Protein AF-A0A8K0XIV3-F1 (afdb_monomer_lite)

Secondary structure (DSSP, 8-state):
---PPPHHHHHHHHHHHHHHHHHHHHHHHHHHHHTTS---------PPP----------PPPPP---PPPPPP---------------------PPPPPTTSPP-TTSHHHHHHTSHHHHHHHHHHHHHHHHHHHHHS-HHHHHHHHHHHTTHHHHHHHHHHTTHHHHHHHHHHHHHHHHHHHHHHS---TT---------------------HHHHHHHHHHHHHHHHHHHHHHHHHHHHHHHHHHTT-

pLDDT: mean 74.63, std 18.65, range [37.38, 98.38]

Foldseek 3Di:
DDDPPPLVNLLVVLVVLLVVLVVQLLVLLVVVLVVPDDDDDPDDDDDDDDDDDDDDDDDDDDDDDDDDFDDDDDDDDDDPDDPPDDDDDPDRDRQDADDPVDDDDCPDPNNVSCVPPRNVVSVVSNVVSVVVSCVSPDDPVVVVVSVVVRVCVVVVVVVCVVVVVVVVVVVVVVVVVVVVVVVVVPPDPPPDDDPDDDDDDDDDDDDDDDPDPPPVVVVVVVVVVVVVVVVVVVVVVVVVVVVVVVVVVD

Radius of gyration: 29.9 Å; chains: 1; bounding box: 89×79×60 Å

Structure (mmCIF, N/CA/C/O backbone):
data_AF-A0A8K0XIV3-F1
#
_entry.id   AF-A0A8K0XIV3-F1
#
loop_
_atom_site.group_PDB
_atom_site.id
_atom_site.type_symbol
_atom_site.label_atom_id
_atom_site.label_alt_id
_atom_site.label_comp_id
_atom_site.label_asym_id
_atom_site.label_entity_id
_atom_site.label_seq_id
_atom_site.pdbx_PDB_ins_code
_atom_site.Cartn_x
_atom_site.Cartn_y
_atom_site.Cartn_z
_atom_site.occupancy
_atom_site.B_iso_or_equiv
_atom_site.auth_seq_id
_atom_site.auth_comp_id
_atom_site.auth_asym_id
_atom_site.auth_atom_id
_atom_site.pdbx_PDB_model_num
ATOM 1 N N . MET A 1 1 ? -27.335 -0.863 25.883 1.00 43.34 1 MET A N 1
ATOM 2 C CA . MET A 1 1 ? -27.164 0.367 25.082 1.00 43.34 1 MET A CA 1
ATOM 3 C C . MET A 1 1 ? -25.761 0.319 24.502 1.00 43.34 1 MET A C 1
ATOM 5 O O . MET A 1 1 ? -24.815 0.418 25.267 1.00 43.34 1 MET A O 1
ATOM 9 N N . SER A 1 2 ? -25.619 0.026 23.206 1.00 52.19 2 SER A N 1
ATOM 10 C CA . SER A 1 2 ? -24.303 -0.020 22.555 1.00 52.19 2 SER A CA 1
ATOM 11 C C . SER A 1 2 ? -23.843 1.418 22.337 1.00 52.19 2 SER A C 1
ATOM 13 O O . SER A 1 2 ? -24.411 2.122 21.504 1.00 52.19 2 SER A O 1
ATOM 15 N N . SER A 1 3 ? -22.902 1.896 23.150 1.00 61.50 3 SER A N 1
ATOM 16 C CA . SER A 1 3 ? -22.256 3.181 22.906 1.00 61.50 3 SER A CA 1
ATOM 17 C C . SER A 1 3 ? -21.442 3.036 21.629 1.00 61.50 3 SER A C 1
ATOM 19 O O . SER A 1 3 ? -20.414 2.360 21.632 1.00 61.50 3 SER A O 1
ATOM 21 N N . THR A 1 4 ? -21.908 3.630 20.532 1.00 67.31 4 THR A N 1
ATOM 22 C CA . THR A 1 4 ? -21.106 3.755 19.315 1.00 67.31 4 THR A CA 1
ATOM 23 C C . THR A 1 4 ? -19.764 4.376 19.704 1.00 67.31 4 THR A C 1
ATOM 25 O O . THR A 1 4 ? -19.773 5.492 20.240 1.00 67.31 4 THR A O 1
ATOM 28 N N . PRO A 1 5 ? -18.629 3.674 19.521 1.00 67.69 5 PRO A N 1
ATOM 29 C CA . PRO A 1 5 ? -17.327 4.234 19.839 1.00 67.69 5 PRO A CA 1
ATOM 30 C C . PRO A 1 5 ? -17.173 5.544 19.072 1.00 67.69 5 PRO A C 1
ATOM 32 O O . PRO A 1 5 ? -17.477 5.626 17.881 1.00 67.69 5 PRO A O 1
ATOM 35 N N . THR A 1 6 ? -16.769 6.599 19.776 1.00 74.56 6 THR A N 1
ATOM 36 C CA . THR A 1 6 ? -16.595 7.911 19.156 1.00 74.56 6 THR A CA 1
ATOM 37 C C . THR A 1 6 ? -15.527 7.805 18.069 1.00 74.56 6 THR A C 1
ATOM 39 O O . THR A 1 6 ? -14.523 7.109 18.234 1.00 74.56 6 THR A O 1
ATOM 42 N N . THR A 1 7 ? -15.719 8.490 16.942 1.00 87.31 7 THR A N 1
ATOM 43 C CA . THR A 1 7 ? -14.809 8.427 15.785 1.00 87.31 7 THR A CA 1
ATOM 44 C C . THR A 1 7 ? -13.346 8.662 16.181 1.00 87.31 7 THR A C 1
ATOM 46 O O . THR A 1 7 ? -12.452 7.949 15.734 1.00 87.31 7 THR A O 1
ATOM 49 N N . PHE A 1 8 ? -13.100 9.591 17.110 1.00 92.69 8 PHE A N 1
ATOM 50 C CA . PHE A 1 8 ? -11.764 9.861 17.643 1.00 92.69 8 PHE A CA 1
ATOM 51 C C . PHE A 1 8 ? -11.174 8.718 18.477 1.00 92.69 8 PHE A C 1
ATOM 53 O O . PHE A 1 8 ? -9.965 8.510 18.423 1.00 92.69 8 PHE A O 1
ATOM 60 N N . ALA A 1 9 ? -11.983 7.975 19.238 1.00 95.00 9 ALA A N 1
ATOM 61 C CA . ALA A 1 9 ? -11.496 6.803 19.964 1.00 95.00 9 ALA A CA 1
ATOM 62 C C . ALA A 1 9 ? -11.025 5.716 18.986 1.00 95.00 9 ALA A C 1
ATOM 64 O O . ALA A 1 9 ? -9.946 5.158 19.170 1.00 95.00 9 ALA A O 1
ATOM 65 N N . THR A 1 10 ? -11.779 5.495 17.903 1.00 95.25 10 THR A N 1
ATOM 66 C CA . THR A 1 10 ? -11.403 4.557 16.832 1.00 95.25 10 THR A CA 1
ATOM 67 C C . THR A 1 10 ? -10.101 4.976 16.147 1.00 95.25 10 THR A C 1
ATOM 69 O O . THR A 1 10 ? -9.206 4.154 15.987 1.00 95.25 10 THR A O 1
ATOM 72 N N . LEU A 1 11 ? -9.938 6.263 15.814 1.00 95.75 11 LEU A N 1
ATOM 73 C CA . LEU A 1 11 ? -8.696 6.773 15.215 1.00 95.75 11 LEU A CA 1
ATOM 74 C C . LEU A 1 11 ? -7.476 6.575 16.129 1.00 95.75 11 LEU A C 1
ATOM 76 O O . LEU A 1 11 ? -6.420 6.160 15.659 1.00 95.75 11 LEU A O 1
ATOM 80 N N . ARG A 1 12 ? -7.616 6.821 17.439 1.00 96.88 12 ARG A N 1
ATOM 81 C CA . ARG A 1 12 ? -6.532 6.570 18.407 1.00 96.88 12 ARG A CA 1
ATOM 82 C C . ARG A 1 12 ? -6.198 5.084 18.523 1.00 96.88 12 ARG A C 1
ATOM 84 O O . ARG A 1 12 ? -5.024 4.743 18.613 1.00 96.88 12 ARG A O 1
ATOM 91 N N . ALA A 1 13 ? -7.207 4.214 18.500 1.00 97.12 13 ALA A N 1
ATOM 92 C CA . ALA A 1 13 ? -7.005 2.768 18.529 1.00 97.12 13 ALA A CA 1
ATOM 93 C C . ALA A 1 13 ? -6.266 2.270 17.274 1.00 97.12 13 ALA A C 1
ATOM 95 O O . ALA A 1 13 ? -5.323 1.495 17.393 1.00 97.12 13 ALA A O 1
ATOM 96 N N . LEU A 1 14 ? -6.630 2.765 16.085 1.00 97.06 14 LEU A N 1
ATOM 97 C CA . LEU A 1 14 ? -5.939 2.430 14.835 1.00 97.06 14 LEU A CA 1
ATOM 98 C C . LEU A 1 14 ? -4.484 2.916 14.835 1.00 97.06 14 LEU A C 1
ATOM 100 O O . LEU A 1 14 ? -3.601 2.187 14.399 1.00 97.06 14 LEU A O 1
ATOM 104 N N . HIS A 1 15 ? -4.211 4.105 15.376 1.00 97.38 15 HIS A N 1
ATOM 105 C CA . HIS A 1 15 ? -2.840 4.595 15.531 1.00 97.38 15 HIS A CA 1
ATOM 106 C C . HIS A 1 15 ? -2.011 3.725 16.492 1.00 97.38 15 HIS A C 1
ATOM 108 O O . HIS A 1 15 ? -0.845 3.451 16.222 1.00 97.38 15 HIS A O 1
ATOM 114 N N . ALA A 1 16 ? -2.603 3.260 17.598 1.00 98.19 16 ALA A N 1
ATOM 115 C CA . ALA A 1 16 ? -1.935 2.328 18.509 1.00 98.19 16 ALA A CA 1
ATOM 116 C C . ALA A 1 16 ? -1.619 0.987 17.824 1.00 98.19 16 ALA A C 1
ATOM 118 O O . ALA A 1 16 ? -0.517 0.473 17.982 1.00 98.19 16 ALA A O 1
ATOM 119 N N . LEU A 1 17 ? -2.545 0.477 17.004 1.00 97.94 17 LEU A N 1
ATOM 120 C CA . LEU A 1 17 ? -2.352 -0.742 16.213 1.00 97.94 17 LEU A CA 1
ATOM 121 C C . LEU A 1 17 ? -1.187 -0.603 15.221 1.00 97.94 17 LEU A C 1
ATOM 123 O O . LEU A 1 17 ? -0.401 -1.535 15.077 1.00 97.94 17 LEU A O 1
ATOM 127 N N . VAL A 1 18 ? -1.037 0.557 14.567 1.00 98.38 18 VAL A N 1
ATOM 128 C CA . VAL A 1 18 ? 0.119 0.828 13.692 1.00 98.38 18 VAL A CA 1
ATOM 129 C C . VAL A 1 18 ? 1.431 0.749 14.477 1.00 98.38 18 VAL A C 1
ATOM 131 O O . VAL A 1 18 ? 2.368 0.110 14.007 1.00 98.38 18 VAL A O 1
ATOM 134 N N . GLY A 1 19 ? 1.489 1.343 15.673 1.00 98.00 19 GLY A N 1
ATOM 135 C CA . GLY A 1 19 ? 2.667 1.264 16.545 1.00 98.00 19 GLY A CA 1
ATOM 136 C C . GLY A 1 19 ? 3.009 -0.171 16.955 1.00 98.00 19 GLY A C 1
ATOM 137 O O . GLY A 1 19 ? 4.135 -0.609 16.755 1.00 98.00 19 GLY A O 1
ATOM 138 N N . GLU A 1 20 ? 2.020 -0.933 17.426 1.00 98.38 20 GLU A N 1
ATOM 139 C CA . GLU A 1 20 ? 2.198 -2.343 17.808 1.00 98.38 20 GLU A CA 1
ATOM 140 C C . GLU A 1 20 ? 2.701 -3.201 16.633 1.00 98.38 20 GLU A C 1
ATOM 142 O O . GLU A 1 20 ? 3.583 -4.044 16.787 1.00 98.38 20 GLU A O 1
ATOM 147 N N . ALA A 1 21 ? 2.173 -2.967 15.430 1.00 98.19 21 ALA A N 1
ATOM 148 C CA . ALA A 1 21 ? 2.621 -3.675 14.238 1.00 98.19 21 ALA A CA 1
ATOM 149 C C . ALA A 1 21 ? 4.064 -3.309 13.839 1.00 98.19 21 ALA A C 1
ATOM 151 O O . ALA A 1 21 ? 4.798 -4.179 13.371 1.00 98.19 21 ALA A O 1
ATOM 152 N N . LEU A 1 22 ? 4.498 -2.061 14.041 1.00 98.25 22 LEU A N 1
ATOM 153 C CA . LEU A 1 22 ? 5.899 -1.672 13.834 1.00 98.25 22 LEU A CA 1
ATOM 154 C C . LEU A 1 22 ? 6.829 -2.378 14.828 1.00 98.25 22 LEU A C 1
ATOM 156 O O . LEU A 1 22 ? 7.861 -2.911 14.415 1.00 98.25 22 LEU A O 1
ATOM 160 N N . ASP A 1 23 ? 6.437 -2.458 16.101 1.00 97.75 23 ASP A N 1
ATOM 161 C CA . ASP A 1 23 ? 7.195 -3.184 17.127 1.00 97.75 23 ASP A CA 1
ATOM 162 C C . ASP A 1 23 ? 7.329 -4.678 16.776 1.00 97.75 23 ASP A C 1
ATOM 164 O O . ASP A 1 23 ? 8.389 -5.280 16.966 1.00 97.75 23 ASP A O 1
ATOM 168 N N . ASP A 1 24 ? 6.284 -5.286 16.204 1.00 97.69 24 ASP A N 1
ATOM 169 C CA . ASP A 1 24 ? 6.319 -6.675 15.740 1.00 97.69 24 ASP A CA 1
ATOM 170 C C . ASP A 1 24 ? 7.296 -6.887 14.569 1.00 97.69 24 ASP A C 1
ATOM 172 O O . ASP A 1 24 ? 8.031 -7.879 14.566 1.00 97.69 24 ASP A O 1
ATOM 176 N N . ILE A 1 25 ? 7.362 -5.957 13.607 1.00 97.44 25 ILE A N 1
ATOM 177 C CA . ILE A 1 25 ? 8.372 -5.993 12.532 1.00 97.44 25 ILE A CA 1
ATOM 178 C C . ILE A 1 25 ? 9.772 -5.884 13.145 1.00 97.44 25 ILE A C 1
ATOM 180 O O . ILE A 1 25 ? 10.636 -6.723 12.881 1.00 97.44 25 ILE A O 1
ATOM 184 N N . GLN A 1 26 ? 9.992 -4.906 14.027 1.00 96.06 26 GLN A N 1
ATOM 185 C CA . GLN A 1 26 ? 11.283 -4.706 14.685 1.00 96.06 26 GLN A CA 1
ATOM 186 C C . GLN A 1 26 ? 11.714 -5.936 15.498 1.00 96.06 26 GLN A C 1
ATOM 188 O O . GLN A 1 26 ? 12.900 -6.290 15.518 1.00 96.06 26 GLN A O 1
ATOM 193 N N . ARG A 1 27 ? 10.764 -6.630 16.136 1.00 95.50 27 ARG A N 1
ATOM 194 C CA . ARG A 1 27 ? 11.018 -7.883 16.853 1.00 95.50 27 ARG A CA 1
ATOM 195 C C . ARG A 1 27 ? 11.561 -8.970 15.924 1.00 95.50 27 ARG A C 1
ATOM 197 O O . ARG A 1 27 ? 12.574 -9.579 16.267 1.00 95.50 27 ARG A O 1
ATOM 204 N N . VAL A 1 28 ? 10.947 -9.191 14.758 1.00 95.88 28 VAL A N 1
ATOM 205 C CA . VAL A 1 28 ? 11.408 -10.194 13.771 1.00 95.88 28 VAL A CA 1
ATOM 206 C C . VAL A 1 28 ? 12.825 -9.872 13.279 1.00 95.88 28 VAL A C 1
ATOM 208 O O . VAL A 1 28 ? 13.691 -10.752 13.204 1.00 95.88 28 VAL A O 1
ATOM 211 N N . PHE A 1 29 ? 13.093 -8.594 13.008 1.00 94.69 29 PHE A N 1
ATOM 212 C CA . PHE A 1 29 ? 14.401 -8.138 12.536 1.00 94.69 29 PHE A CA 1
ATOM 213 C C . PHE A 1 29 ? 15.488 -8.269 13.614 1.00 94.69 29 PHE A C 1
ATOM 215 O O . PHE A 1 29 ? 16.615 -8.666 13.315 1.00 94.69 29 PHE A O 1
ATOM 222 N N . SER A 1 30 ? 15.146 -8.024 14.880 1.00 93.31 30 SER A N 1
ATOM 223 C CA . SER A 1 30 ? 16.073 -8.168 16.012 1.00 93.31 30 SER A CA 1
ATOM 224 C C . SER A 1 30 ? 16.397 -9.633 16.329 1.00 93.31 30 SER A C 1
ATOM 226 O O . SER A 1 30 ? 17.547 -9.967 16.608 1.00 93.31 30 SER A O 1
ATOM 228 N N . GLN A 1 31 ? 15.408 -10.532 16.255 1.00 91.81 31 GLN A N 1
ATOM 229 C CA . GLN A 1 31 ? 15.603 -11.970 16.501 1.00 91.81 31 GLN A CA 1
ATOM 230 C C . GLN A 1 31 ? 16.607 -12.594 15.528 1.00 91.81 31 GLN A C 1
ATOM 232 O O . GLN A 1 31 ? 17.429 -13.425 15.915 1.00 91.81 31 GLN A O 1
ATOM 237 N N . SER A 1 32 ? 16.586 -12.151 14.277 1.00 87.06 32 SER A N 1
ATOM 238 C CA . SER A 1 32 ? 17.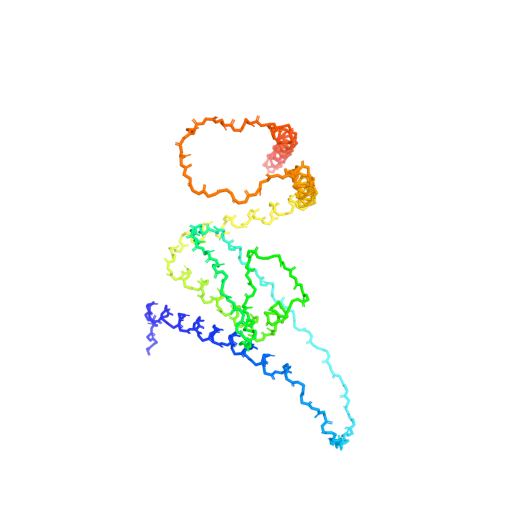432 -12.709 13.221 1.00 87.06 32 SER A CA 1
ATOM 239 C C . SER A 1 32 ? 18.900 -12.291 13.342 1.00 87.06 32 SER A C 1
ATOM 241 O O . SER A 1 32 ? 19.794 -13.029 12.923 1.00 87.06 32 SER A O 1
ATOM 243 N N . GLN A 1 33 ? 19.176 -11.161 14.001 1.00 81.75 33 GLN A N 1
ATOM 244 C CA . GLN A 1 33 ? 20.545 -10.737 14.313 1.00 81.75 33 GLN A CA 1
ATOM 245 C C . GLN A 1 33 ? 21.210 -11.647 15.357 1.00 81.75 33 GLN A C 1
ATOM 247 O O . GLN A 1 33 ? 22.416 -11.880 15.293 1.00 81.75 33 GLN A O 1
ATOM 252 N N . LEU A 1 34 ? 20.435 -12.223 16.282 1.00 74.00 34 LEU A N 1
ATOM 253 C CA . LEU A 1 34 ? 20.970 -13.089 17.340 1.00 74.00 34 LEU A CA 1
ATOM 254 C C . LEU A 1 34 ? 21.394 -14.475 16.822 1.00 74.00 34 LEU A C 1
ATOM 256 O O . LEU A 1 34 ? 22.304 -15.089 17.376 1.00 74.00 34 LEU A O 1
ATOM 260 N N . ILE A 1 35 ? 20.788 -14.944 15.727 1.00 62.69 35 ILE A N 1
ATOM 261 C CA . ILE A 1 35 ? 21.007 -16.288 15.160 1.00 62.69 35 ILE A CA 1
ATOM 262 C C . ILE A 1 35 ? 22.313 -16.365 14.340 1.00 62.69 35 ILE A C 1
ATOM 264 O O . ILE A 1 35 ? 22.809 -17.450 14.052 1.00 62.69 35 ILE A O 1
ATOM 268 N N . SER A 1 36 ? 22.934 -15.225 14.019 1.00 58.12 36 SER A N 1
ATOM 269 C CA . SER A 1 36 ? 24.171 -15.174 13.221 1.00 58.12 36 SER A CA 1
ATOM 270 C C . SER A 1 36 ? 25.458 -15.414 14.027 1.00 58.12 36 SER A C 1
ATOM 272 O O . SER A 1 36 ? 26.549 -15.347 13.462 1.00 58.12 36 SER A O 1
ATOM 274 N N . THR A 1 37 ? 25.373 -15.706 15.332 1.00 51.47 37 THR A N 1
ATOM 275 C CA . THR A 1 37 ? 26.544 -16.132 16.116 1.00 51.47 37 THR A CA 1
ATOM 276 C C . THR A 1 37 ? 26.713 -17.656 16.022 1.00 51.47 37 THR A C 1
ATOM 278 O O . THR A 1 37 ? 25.870 -18.401 16.525 1.00 51.47 37 THR A O 1
ATOM 281 N N . PRO A 1 38 ? 27.781 -18.168 15.378 1.00 52.19 38 PRO A N 1
ATOM 282 C CA . PRO A 1 38 ? 28.004 -19.603 15.250 1.00 52.19 38 PRO A CA 1
ATOM 283 C C . PRO A 1 38 ? 28.422 -20.177 16.608 1.00 52.19 38 PRO A C 1
ATOM 285 O O . PRO A 1 38 ? 29.597 -20.184 16.966 1.00 52.19 38 PRO A O 1
ATOM 288 N N . SER A 1 39 ? 27.456 -20.665 17.381 1.00 52.16 39 SER A N 1
ATOM 289 C CA . SER A 1 39 ? 27.736 -21.551 18.511 1.00 52.16 39 SER A CA 1
ATOM 290 C C . SER A 1 39 ? 27.896 -22.980 17.973 1.00 52.16 39 SER A C 1
ATOM 292 O O . SER A 1 39 ? 27.051 -23.420 17.189 1.00 52.16 39 SER A O 1
ATOM 294 N N . PRO A 1 40 ? 28.967 -23.713 18.331 1.00 55.06 40 PRO A N 1
ATOM 295 C CA . PRO A 1 40 ? 29.199 -25.063 17.825 1.00 55.06 40 PRO A CA 1
ATOM 296 C C . PRO A 1 40 ? 28.079 -26.013 18.285 1.00 55.06 40 PRO A C 1
ATOM 298 O O . PRO A 1 40 ? 27.667 -25.941 19.445 1.00 55.06 40 PRO A O 1
ATOM 301 N N . PRO A 1 41 ? 27.584 -26.916 17.417 1.00 52.84 41 PRO A N 1
ATOM 302 C CA . PRO A 1 41 ? 26.506 -27.826 17.771 1.00 52.84 41 PRO A CA 1
ATOM 303 C C . PRO A 1 41 ? 27.021 -28.885 18.750 1.00 52.84 41 PRO A C 1
ATOM 305 O O . PRO A 1 41 ? 27.652 -29.867 18.361 1.00 52.84 41 PRO A O 1
ATOM 308 N N . SER A 1 42 ? 26.727 -28.711 20.037 1.00 48.28 42 SER A N 1
ATOM 309 C CA . SER A 1 42 ? 26.733 -29.815 20.990 1.00 48.28 42 SER A CA 1
ATOM 310 C C . SER A 1 42 ? 25.539 -30.720 20.684 1.00 48.28 42 SER A C 1
ATOM 312 O O . SER A 1 42 ? 24.391 -30.484 21.048 1.00 48.28 42 SER A O 1
ATOM 314 N N . SER A 1 43 ? 25.868 -31.773 19.951 1.00 56.22 43 SER A N 1
ATOM 315 C CA . SER A 1 43 ? 25.129 -33.012 19.769 1.00 56.22 43 SER A CA 1
ATOM 316 C C . SER A 1 43 ? 24.395 -33.479 21.029 1.00 56.22 43 SER A C 1
ATOM 318 O O . SER A 1 43 ? 25.039 -33.980 21.946 1.00 56.22 43 SER A O 1
ATOM 320 N N . LEU A 1 44 ? 23.062 -33.454 21.021 1.00 45.72 44 LEU A N 1
ATOM 321 C CA . LEU A 1 44 ? 22.254 -34.447 21.729 1.00 45.72 44 LEU A CA 1
ATOM 322 C C . LEU A 1 44 ? 21.052 -34.833 20.865 1.00 45.72 44 LEU A C 1
ATOM 324 O O . LEU A 1 44 ? 19.985 -34.229 20.879 1.00 45.72 44 LEU A O 1
ATOM 328 N N . CYS A 1 45 ? 21.299 -35.881 20.085 1.00 47.88 45 CYS A N 1
ATOM 329 C CA . CYS A 1 45 ? 20.299 -36.733 19.478 1.00 47.88 45 CYS A CA 1
ATOM 330 C C . CYS A 1 45 ? 19.492 -37.415 20.591 1.00 47.88 45 CYS A C 1
ATOM 332 O O . CYS A 1 45 ? 20.050 -38.146 21.409 1.00 47.88 45 CYS A O 1
ATOM 334 N N . SER A 1 46 ? 18.186 -37.180 20.634 1.00 45.72 46 SER A N 1
ATOM 335 C CA . SER A 1 46 ? 17.227 -38.059 21.305 1.00 45.72 46 SER A CA 1
ATOM 336 C C . SER A 1 46 ? 15.879 -37.902 20.616 1.00 45.72 46 SER A C 1
ATOM 338 O O . SER A 1 46 ? 15.096 -37.006 20.916 1.00 45.72 46 SER A O 1
ATOM 340 N N . SER A 1 47 ? 15.645 -38.763 19.630 1.00 49.34 47 SER A N 1
ATOM 341 C CA . SER A 1 47 ? 14.349 -38.942 18.982 1.00 49.34 47 SER A CA 1
ATOM 342 C C . SER A 1 47 ? 13.363 -39.619 19.940 1.00 49.34 47 SER A C 1
ATOM 344 O O . SER A 1 47 ? 13.707 -40.654 20.512 1.00 49.34 47 SER A O 1
ATOM 346 N N . PRO A 1 48 ? 12.109 -39.153 20.035 1.00 56.66 48 PRO A N 1
ATOM 347 C CA . PRO A 1 48 ? 10.997 -40.011 20.401 1.00 56.66 48 PRO A CA 1
ATOM 348 C C . PRO A 1 48 ? 10.350 -40.550 19.122 1.00 56.66 48 PRO A C 1
ATOM 350 O O . PRO A 1 48 ? 9.869 -39.794 18.279 1.00 56.66 48 PRO A O 1
ATOM 353 N N . ALA A 1 49 ? 10.341 -41.874 18.984 1.00 51.34 49 ALA A N 1
ATOM 354 C CA . ALA A 1 49 ? 9.511 -42.572 18.014 1.00 51.34 49 ALA A CA 1
ATOM 355 C C . ALA A 1 49 ? 8.032 -42.427 18.409 1.00 51.34 49 ALA A C 1
ATOM 357 O O . ALA A 1 49 ? 7.684 -42.702 19.556 1.00 51.34 49 ALA A O 1
ATOM 358 N N . TYR A 1 50 ? 7.166 -42.053 17.463 1.00 54.03 50 TYR A N 1
ATOM 359 C CA . TYR A 1 50 ? 5.722 -42.260 17.590 1.00 54.03 50 TYR A CA 1
ATOM 360 C C . TYR A 1 50 ? 5.167 -43.008 16.369 1.00 54.03 50 TYR A C 1
ATOM 362 O O . TYR A 1 50 ? 5.623 -42.767 15.248 1.00 54.03 50 TYR A O 1
ATOM 370 N N . PRO A 1 51 ? 4.223 -43.946 16.582 1.00 59.91 51 PRO A N 1
ATOM 371 C CA . PRO A 1 51 ? 3.687 -44.821 15.553 1.00 59.91 51 PRO A CA 1
ATOM 372 C C . PRO A 1 51 ? 2.545 -44.148 14.779 1.00 59.91 51 PRO A C 1
ATOM 374 O O . PRO A 1 51 ? 1.830 -43.296 15.302 1.00 59.91 51 PRO A O 1
ATOM 377 N N . GLY A 1 52 ? 2.398 -44.541 13.512 1.00 55.84 52 GLY A N 1
ATOM 378 C CA . GLY A 1 52 ? 1.453 -43.949 12.567 1.00 55.84 52 GLY A CA 1
ATOM 379 C C . GLY A 1 52 ? 0.000 -44.383 12.746 1.00 55.84 52 GLY A C 1
ATOM 380 O O . GLY A 1 52 ? -0.277 -45.443 13.304 1.00 55.84 52 GLY A O 1
ATOM 381 N N . THR A 1 53 ? -0.926 -43.569 12.228 1.00 46.94 53 THR A N 1
ATOM 382 C CA . THR A 1 53 ? -2.311 -43.923 11.835 1.00 46.94 53 THR A CA 1
ATOM 383 C C . THR A 1 53 ? -2.944 -42.744 11.041 1.00 46.94 53 THR A C 1
ATOM 385 O O . THR A 1 53 ? -2.313 -41.691 10.977 1.00 46.94 53 THR A O 1
ATOM 388 N N . PRO A 1 54 ? -4.085 -42.900 10.330 1.00 59.75 54 PRO A N 1
ATOM 389 C CA . PRO A 1 54 ? -4.190 -42.729 8.876 1.00 59.75 54 PRO A CA 1
ATOM 390 C C . PRO A 1 54 ? -4.951 -41.464 8.402 1.00 59.75 54 PRO A C 1
ATOM 392 O O . PRO A 1 54 ? -5.626 -40.795 9.179 1.00 59.75 54 PRO A O 1
ATOM 395 N N . GLU A 1 55 ? -4.854 -41.184 7.092 1.00 47.06 55 GLU A N 1
ATOM 396 C CA . GLU A 1 55 ? -5.720 -40.288 6.284 1.00 47.06 55 GLU A CA 1
ATOM 397 C C . GLU A 1 55 ? -7.220 -40.703 6.313 1.00 47.06 55 GLU A C 1
ATOM 399 O O . GLU A 1 55 ? -7.506 -41.766 6.873 1.00 47.06 55 GLU A O 1
ATOM 404 N N . PRO A 1 56 ? -8.194 -40.037 5.627 1.00 65.56 56 PRO A N 1
ATOM 405 C CA . PRO A 1 56 ? -8.243 -38.744 4.898 1.00 65.56 56 PRO A CA 1
ATOM 406 C C . PRO A 1 56 ? -9.480 -37.873 5.275 1.00 65.56 56 PRO A C 1
ATOM 408 O O . PRO A 1 56 ? -10.387 -38.351 5.939 1.00 65.56 56 PRO A O 1
ATOM 411 N N . VAL A 1 57 ? -9.579 -36.623 4.791 1.00 40.53 57 VAL A N 1
ATOM 412 C CA . VAL A 1 57 ? -10.687 -36.130 3.925 1.00 40.53 57 VAL A CA 1
ATOM 413 C C . VAL A 1 57 ? -10.452 -34.676 3.500 1.00 40.53 57 VAL A C 1
ATOM 415 O O . VAL A 1 57 ? -10.352 -33.756 4.306 1.00 40.53 57 VAL A O 1
ATOM 418 N N . SER A 1 58 ? -10.394 -34.498 2.182 1.00 57.44 58 SER A N 1
ATOM 419 C CA . SER A 1 58 ? -10.411 -33.223 1.474 1.00 57.44 58 SER A CA 1
ATOM 420 C C . SER A 1 58 ? -11.773 -32.540 1.626 1.00 57.44 58 SER A C 1
ATOM 422 O O . SER A 1 58 ? -12.821 -33.143 1.395 1.00 57.44 58 SER A O 1
ATOM 424 N N . SER A 1 59 ? -11.767 -31.265 2.003 1.00 48.81 59 SER A N 1
ATOM 425 C CA . SER A 1 59 ? -12.916 -30.363 1.906 1.00 48.81 59 SER A CA 1
ATOM 426 C C . SER A 1 59 ? -12.377 -28.957 1.668 1.00 48.81 59 SER A C 1
ATOM 428 O O . SER A 1 59 ? -11.962 -28.279 2.603 1.00 48.81 59 SER A O 1
ATOM 430 N N . PHE A 1 60 ? -12.314 -28.543 0.405 1.00 49.84 60 PHE A N 1
ATOM 431 C CA . PHE A 1 60 ? -11.934 -27.185 0.018 1.00 49.84 60 PHE A CA 1
ATOM 432 C C . PHE A 1 60 ? -13.127 -26.233 0.198 1.00 49.84 60 PHE A C 1
ATOM 434 O O . PHE A 1 60 ? -14.163 -26.463 -0.428 1.00 49.84 60 PHE A O 1
ATOM 441 N N . PRO A 1 61 ? -13.005 -25.141 0.972 1.00 56.38 61 PRO A N 1
ATOM 442 C CA . PRO A 1 61 ? -13.884 -23.993 0.827 1.00 56.38 61 PRO A CA 1
ATOM 443 C C . PRO A 1 61 ? -13.329 -23.016 -0.221 1.00 56.38 61 PRO A C 1
ATOM 445 O O . PRO A 1 61 ? -12.164 -22.621 -0.192 1.00 56.38 61 PRO A O 1
ATOM 448 N N . THR A 1 62 ? -14.201 -22.623 -1.146 1.00 55.00 62 THR A N 1
ATOM 449 C CA . THR A 1 62 ? -14.020 -21.565 -2.144 1.00 55.00 62 THR A CA 1
ATOM 450 C C . THR A 1 62 ? -13.633 -20.241 -1.475 1.00 55.00 62 THR A C 1
ATOM 452 O O . THR A 1 62 ? -14.387 -19.707 -0.662 1.00 55.00 62 THR A O 1
ATOM 455 N N . THR A 1 63 ? -12.469 -19.695 -1.821 1.00 56.84 63 THR A N 1
ATOM 456 C CA . THR A 1 63 ? -12.004 -18.375 -1.378 1.00 56.84 63 THR A CA 1
ATOM 457 C C . THR A 1 63 ? -12.751 -17.252 -2.113 1.00 56.84 63 THR A C 1
ATOM 459 O O . THR A 1 63 ? -12.851 -17.285 -3.341 1.00 56.84 63 THR A O 1
ATOM 462 N N . PRO A 1 64 ? -13.270 -16.225 -1.413 1.00 58.50 64 PRO A N 1
ATOM 463 C CA . PRO A 1 64 ? -13.777 -15.025 -2.061 1.00 58.50 64 PRO A CA 1
ATOM 464 C C . PRO A 1 64 ? -12.614 -14.125 -2.501 1.00 58.50 64 PRO A C 1
ATOM 466 O O . PRO A 1 64 ? -11.657 -13.889 -1.766 1.00 58.50 64 PRO A O 1
ATOM 469 N N . SER A 1 65 ? -12.729 -13.625 -3.728 1.00 50.84 65 SER A N 1
ATOM 470 C CA . SER A 1 65 ? -11.802 -12.706 -4.385 1.00 50.84 65 SER A CA 1
ATOM 471 C C . SER A 1 65 ? -11.657 -11.403 -3.584 1.00 50.84 65 SER A C 1
ATOM 473 O O . SER A 1 65 ? -12.559 -10.566 -3.586 1.00 50.84 65 SER A O 1
ATOM 475 N N . ALA A 1 66 ? -10.527 -11.219 -2.896 1.00 42.28 66 ALA A N 1
ATOM 476 C CA . ALA A 1 66 ? -10.185 -9.964 -2.233 1.00 42.28 66 ALA A CA 1
ATOM 477 C C . ALA A 1 66 ? -9.662 -8.959 -3.273 1.00 42.28 66 ALA A C 1
ATOM 479 O O . ALA A 1 66 ? -8.578 -9.114 -3.831 1.00 42.28 66 ALA A O 1
ATOM 480 N N . SER A 1 67 ? -10.473 -7.941 -3.553 1.00 45.81 67 SER A N 1
ATOM 481 C CA . SER A 1 67 ? -10.112 -6.773 -4.356 1.00 45.81 67 SER A CA 1
ATOM 482 C C . SER A 1 67 ? -9.236 -5.843 -3.515 1.00 45.81 67 SER A C 1
ATOM 484 O O . SER A 1 67 ? -9.744 -5.158 -2.628 1.00 45.81 67 SER A O 1
ATOM 486 N N . PHE A 1 68 ? -7.931 -5.810 -3.777 1.00 61.00 68 PHE A N 1
ATOM 487 C CA . PHE A 1 68 ? -7.039 -4.800 -3.207 1.00 61.00 68 PHE A CA 1
ATOM 488 C C . PHE A 1 68 ? -7.190 -3.472 -3.978 1.00 61.00 68 PHE A C 1
ATOM 490 O O . PHE A 1 68 ? -7.184 -3.495 -5.210 1.00 61.00 68 PHE A O 1
ATOM 497 N N . PRO A 1 69 ? -7.352 -2.319 -3.300 1.00 63.44 69 PRO A N 1
ATOM 498 C CA . PRO A 1 69 ? -7.378 -1.015 -3.958 1.00 63.44 69 PRO A CA 1
ATOM 499 C C . PRO A 1 69 ? -5.961 -0.563 -4.369 1.00 63.44 69 PRO A C 1
ATOM 501 O O . PRO A 1 69 ? -4.996 -0.885 -3.674 1.00 63.44 69 PRO A O 1
ATOM 504 N N . PRO A 1 70 ? -5.814 0.217 -5.456 1.00 54.81 70 PRO A N 1
ATOM 505 C CA . PRO A 1 70 ? -4.546 0.840 -5.814 1.00 54.81 70 PRO A CA 1
ATOM 506 C C . PRO A 1 70 ? -4.274 2.058 -4.917 1.00 54.81 70 PRO A C 1
ATOM 508 O O . PRO A 1 70 ? -5.109 2.954 -4.793 1.00 54.81 70 PRO A O 1
ATOM 511 N N . THR A 1 71 ? -3.099 2.106 -4.296 1.00 65.94 71 THR A N 1
ATOM 512 C CA . THR A 1 71 ? -2.573 3.296 -3.617 1.00 65.94 71 THR A CA 1
ATOM 513 C C . THR A 1 71 ? -2.141 4.352 -4.649 1.00 65.94 71 THR A C 1
ATOM 515 O O . THR A 1 71 ? -1.426 4.016 -5.595 1.00 65.94 71 THR A O 1
ATOM 518 N N . PRO A 1 72 ? -2.540 5.632 -4.511 1.00 57.72 72 PRO A N 1
ATOM 519 C CA . PRO A 1 72 ? -1.994 6.715 -5.323 1.00 57.72 72 PRO A CA 1
ATOM 520 C C . PRO A 1 72 ? -0.586 7.136 -4.862 1.00 57.72 72 PRO A C 1
ATOM 522 O O . PRO A 1 72 ? -0.245 7.077 -3.681 1.00 57.72 72 PRO A O 1
ATOM 525 N N . LEU A 1 73 ? 0.213 7.559 -5.845 1.00 51.59 73 LEU A N 1
ATOM 526 C CA . LEU A 1 73 ? 1.628 7.930 -5.776 1.00 51.59 73 LEU A CA 1
ATOM 527 C C . LEU A 1 73 ? 1.921 9.227 -4.995 1.00 51.59 73 LEU A C 1
ATOM 529 O O . LEU A 1 73 ? 1.281 10.256 -5.197 1.00 51.59 73 LEU A O 1
ATOM 533 N N . SER A 1 74 ? 2.998 9.133 -4.210 1.00 42.94 74 SER A N 1
ATOM 534 C CA . SER A 1 74 ? 4.095 10.092 -4.002 1.00 42.94 74 SER A CA 1
ATOM 535 C C . SER A 1 74 ? 3.790 11.531 -3.572 1.00 42.94 74 SER A C 1
ATOM 537 O O . SER A 1 74 ? 3.660 12.445 -4.383 1.00 42.94 74 SER A O 1
ATOM 539 N N . SER A 1 75 ? 3.890 11.754 -2.259 1.00 37.38 75 SER A N 1
ATOM 540 C CA . SER A 1 75 ? 4.316 13.038 -1.697 1.00 37.38 75 SER A CA 1
ATOM 541 C C . SER A 1 75 ? 5.839 13.154 -1.826 1.00 37.38 75 SER A C 1
ATOM 543 O O . SER A 1 75 ? 6.570 12.436 -1.146 1.00 37.38 75 SER A O 1
ATOM 545 N N . MET A 1 76 ? 6.322 14.045 -2.698 1.00 46.53 76 MET A N 1
ATOM 546 C CA . MET A 1 76 ? 7.720 14.491 -2.702 1.00 46.53 76 MET A CA 1
ATOM 547 C C . MET A 1 76 ? 8.010 15.211 -1.380 1.00 46.53 76 MET A C 1
ATOM 549 O O . MET A 1 76 ? 7.611 16.359 -1.196 1.00 46.53 76 MET A O 1
ATOM 553 N N . PHE A 1 77 ? 8.727 14.554 -0.473 1.00 50.88 77 PHE A N 1
ATOM 554 C CA . PHE A 1 77 ? 9.471 15.241 0.579 1.00 50.88 77 PHE A CA 1
ATOM 555 C C . PHE A 1 77 ? 10.945 15.288 0.163 1.00 50.88 77 PHE A C 1
ATOM 557 O O . PHE A 1 77 ? 11.507 14.241 -0.160 1.00 50.88 77 PHE A O 1
ATOM 564 N N . PRO A 1 78 ? 11.595 16.462 0.152 1.00 47.00 78 PRO A N 1
ATOM 565 C CA . PRO A 1 78 ? 13.034 16.533 -0.026 1.00 47.00 78 PRO A CA 1
ATOM 566 C C . PRO A 1 78 ? 13.695 16.086 1.281 1.00 47.00 78 PRO A C 1
ATOM 568 O O . PRO A 1 78 ? 13.791 16.860 2.231 1.00 47.00 78 PRO A O 1
ATOM 571 N N . TYR A 1 79 ? 14.131 14.829 1.346 1.00 43.34 79 TYR A N 1
ATOM 572 C CA . TYR A 1 79 ? 15.081 14.401 2.366 1.00 43.34 79 TYR A CA 1
ATOM 573 C C . TYR A 1 79 ? 16.494 14.590 1.829 1.00 43.34 79 TYR A C 1
ATOM 575 O O . TYR A 1 79 ? 17.037 13.771 1.093 1.00 43.34 79 TYR A O 1
ATOM 583 N N . GLU A 1 80 ? 17.089 15.707 2.228 1.00 46.22 80 GLU A N 1
ATOM 584 C CA . GLU A 1 80 ? 18.529 15.894 2.222 1.00 46.22 80 GLU A CA 1
ATOM 585 C C . GLU A 1 80 ? 19.110 14.960 3.296 1.00 46.22 80 GLU A C 1
ATOM 587 O O . GLU A 1 80 ? 19.091 15.258 4.488 1.00 46.22 80 GLU A O 1
ATOM 592 N N . THR A 1 81 ? 19.566 13.773 2.896 1.00 46.41 81 THR A N 1
ATOM 593 C CA . THR A 1 81 ? 20.399 12.928 3.757 1.00 46.41 81 THR A CA 1
ATOM 594 C C . THR A 1 81 ? 21.756 12.773 3.101 1.00 46.41 81 THR A C 1
ATOM 596 O O . THR A 1 81 ? 21.953 12.041 2.139 1.00 46.41 81 THR A O 1
ATOM 599 N N . ASN A 1 82 ? 22.693 13.551 3.627 1.00 46.00 82 ASN A N 1
ATOM 600 C CA . ASN A 1 82 ? 24.114 13.450 3.375 1.00 46.00 82 ASN A CA 1
ATOM 601 C C . ASN A 1 82 ? 24.685 12.429 4.378 1.00 46.00 82 ASN A C 1
ATOM 603 O O . ASN A 1 82 ? 24.799 12.768 5.560 1.00 46.00 82 ASN A O 1
ATOM 607 N N . PRO A 1 83 ? 25.015 11.180 3.996 1.00 54.12 83 PRO A N 1
ATOM 608 C CA . PRO A 1 83 ? 25.759 10.299 4.877 1.00 54.12 83 PRO A CA 1
ATOM 609 C C . PRO A 1 83 ? 27.234 10.693 4.799 1.00 54.12 83 PRO A C 1
ATOM 611 O O . PRO A 1 83 ? 28.026 10.098 4.068 1.00 54.12 83 PRO A O 1
ATOM 614 N N . SER A 1 84 ? 27.609 11.714 5.573 1.00 46.59 84 SER A N 1
ATOM 615 C CA . SER A 1 84 ? 29.007 11.940 5.920 1.00 46.59 84 SER A CA 1
ATOM 616 C C . SER A 1 84 ? 29.533 10.676 6.593 1.00 46.59 84 SER A C 1
ATOM 618 O O . SER A 1 84 ? 29.153 10.322 7.708 1.00 46.59 84 SER A O 1
ATOM 620 N N . SER A 1 85 ? 30.392 9.989 5.851 1.00 49.88 85 SER A N 1
ATOM 621 C CA . SER A 1 85 ? 31.188 8.838 6.237 1.00 49.88 85 SER A CA 1
ATOM 622 C C . SER A 1 85 ? 31.848 9.042 7.603 1.00 49.88 85 SER A C 1
ATOM 624 O O . SER A 1 85 ? 32.855 9.744 7.713 1.00 49.88 85 SER A O 1
ATOM 626 N N . LEU A 1 86 ? 31.306 8.397 8.637 1.00 51.91 86 LEU A N 1
ATOM 627 C CA . LEU A 1 86 ? 32.019 8.148 9.887 1.00 51.91 86 LEU A CA 1
ATOM 628 C C . LEU A 1 86 ? 32.563 6.712 9.886 1.00 51.91 86 LEU A C 1
ATOM 630 O O . LEU A 1 86 ? 31.910 5.803 9.366 1.00 51.91 86 LEU A O 1
ATOM 634 N N . PRO A 1 87 ? 33.769 6.490 10.433 1.00 49.38 87 PRO A N 1
ATOM 635 C CA . PRO A 1 87 ? 34.445 5.210 10.348 1.00 49.38 87 PRO A CA 1
ATOM 636 C C . PRO A 1 87 ? 33.752 4.174 11.236 1.00 49.38 87 PRO A C 1
ATOM 638 O O . PRO A 1 87 ? 33.698 4.303 12.456 1.00 49.38 87 PRO A O 1
ATOM 641 N N . TYR A 1 88 ? 33.227 3.154 10.562 1.00 50.53 88 TYR A N 1
ATOM 642 C CA . TYR A 1 88 ? 33.065 1.753 10.952 1.00 50.53 88 TYR A CA 1
ATOM 643 C C . TYR A 1 88 ? 33.610 1.396 12.353 1.00 50.53 88 TYR A C 1
ATOM 645 O O . TYR A 1 88 ? 34.707 0.861 12.510 1.00 50.53 88 TYR A O 1
ATOM 653 N N . SER A 1 89 ? 32.814 1.672 13.386 1.00 44.00 89 SER A N 1
ATOM 654 C CA . SER A 1 89 ? 32.898 0.934 14.645 1.00 44.00 89 SER A CA 1
ATOM 655 C C . SER A 1 89 ? 32.204 -0.403 14.410 1.00 44.00 89 SER A C 1
ATOM 657 O O . SER A 1 89 ? 31.129 -0.421 13.815 1.00 44.00 89 SER A O 1
ATOM 659 N N . ALA A 1 90 ? 32.813 -1.512 14.835 1.00 48.81 90 ALA A N 1
ATOM 660 C CA . ALA A 1 90 ? 32.304 -2.881 14.702 1.00 48.81 90 ALA A CA 1
ATOM 661 C C . ALA A 1 90 ? 31.058 -3.140 15.584 1.00 48.81 90 ALA A C 1
ATOM 663 O O . ALA A 1 90 ? 31.005 -4.087 16.365 1.00 48.81 90 ALA A O 1
ATOM 664 N N . ALA A 1 91 ? 30.069 -2.255 15.491 1.00 52.34 91 ALA A N 1
ATOM 665 C CA . ALA A 1 91 ? 28.734 -2.420 16.019 1.00 52.34 91 ALA A CA 1
ATOM 666 C C . ALA A 1 91 ? 27.981 -3.385 15.098 1.00 52.34 91 ALA A C 1
ATOM 668 O O . ALA A 1 91 ? 28.103 -3.306 13.875 1.00 52.34 91 ALA A O 1
ATOM 669 N N . ALA A 1 92 ? 27.248 -4.323 15.697 1.00 60.66 92 ALA A N 1
ATOM 670 C CA . ALA A 1 92 ? 26.424 -5.297 14.996 1.00 60.66 92 ALA A CA 1
ATOM 671 C C . ALA A 1 92 ? 25.661 -4.634 13.840 1.00 60.66 92 ALA A C 1
ATOM 673 O O . ALA A 1 92 ? 25.048 -3.583 14.021 1.00 60.66 92 ALA A O 1
ATOM 674 N N . HIS A 1 93 ? 25.747 -5.229 12.652 1.00 71.06 93 HIS A N 1
ATOM 675 C CA . HIS A 1 93 ? 25.086 -4.731 11.453 1.00 71.06 93 HIS A CA 1
ATOM 676 C C . HIS A 1 93 ? 23.568 -4.769 11.699 1.00 71.06 93 HIS A C 1
ATOM 678 O O . HIS A 1 93 ? 22.947 -5.828 11.589 1.00 71.06 93 HIS A O 1
ATOM 684 N N . ILE A 1 94 ? 22.981 -3.637 12.101 1.00 84.25 94 ILE A N 1
ATOM 685 C CA . ILE A 1 94 ? 21.533 -3.513 12.275 1.00 84.25 94 ILE A CA 1
ATOM 686 C C . ILE A 1 94 ? 20.932 -3.639 10.879 1.00 84.25 94 ILE A C 1
ATOM 688 O O . ILE A 1 94 ? 21.167 -2.801 10.011 1.00 84.25 94 ILE A O 1
ATOM 692 N N . VAL A 1 95 ? 20.224 -4.740 10.644 1.00 90.75 95 VAL A N 1
ATOM 693 C CA . VAL A 1 95 ? 19.477 -4.945 9.403 1.00 90.75 95 VAL A CA 1
ATOM 694 C C . VAL A 1 95 ? 18.227 -4.079 9.486 1.00 90.75 95 VAL A C 1
ATOM 696 O O . VAL A 1 95 ? 17.434 -4.255 10.410 1.00 90.75 95 VAL A O 1
ATOM 699 N N . ASP A 1 96 ? 18.086 -3.142 8.553 1.00 92.19 96 ASP A N 1
ATOM 700 C CA . ASP A 1 96 ? 16.931 -2.248 8.444 1.00 92.19 96 ASP A CA 1
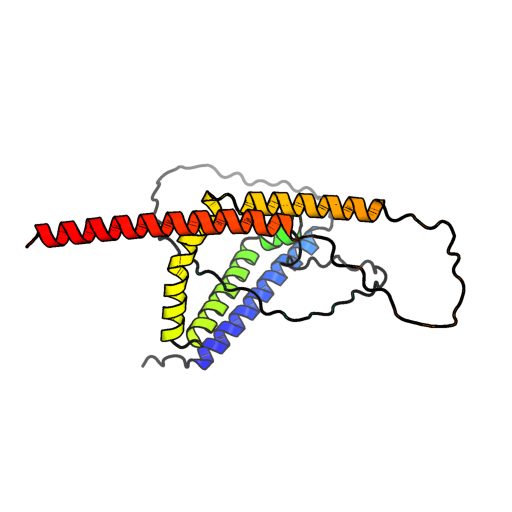ATOM 701 C C . ASP A 1 96 ? 15.895 -2.798 7.445 1.00 92.19 96 ASP A C 1
ATOM 703 O O . ASP A 1 96 ? 16.202 -3.698 6.652 1.00 92.19 96 ASP A O 1
ATOM 707 N N . TYR A 1 97 ? 14.666 -2.280 7.491 1.00 93.75 97 TYR A N 1
ATOM 708 C CA . TYR A 1 97 ? 13.598 -2.634 6.553 1.00 93.75 97 TYR A CA 1
ATOM 709 C C . TYR A 1 97 ? 13.990 -2.231 5.115 1.00 93.75 97 TYR A C 1
ATOM 711 O O . TYR A 1 97 ? 14.633 -1.193 4.934 1.00 93.75 97 TYR A O 1
ATOM 719 N N . PRO A 1 98 ? 13.646 -3.018 4.074 1.00 95.06 98 PRO A N 1
ATOM 720 C CA . PRO A 1 98 ? 14.006 -2.678 2.699 1.00 95.06 98 PRO A CA 1
ATOM 721 C C . PRO A 1 98 ? 13.441 -1.310 2.290 1.00 95.06 98 PRO A C 1
ATOM 723 O O . PRO A 1 98 ? 12.242 -1.050 2.404 1.00 95.06 98 PRO A O 1
ATOM 726 N N . SER A 1 99 ? 14.322 -0.430 1.808 1.00 92.88 99 SER A N 1
ATOM 727 C CA . SER A 1 99 ? 13.939 0.885 1.291 1.00 92.88 99 SER A CA 1
ATOM 728 C C . SER A 1 99 ? 13.314 0.757 -0.104 1.00 92.88 99 SER A C 1
ATOM 730 O O . SER A 1 99 ? 13.878 0.054 -0.947 1.00 92.88 99 SER A O 1
ATOM 732 N N . PRO A 1 100 ? 12.207 1.467 -0.397 1.00 88.88 100 PRO A N 1
ATOM 733 C CA . PRO A 1 100 ? 11.578 1.452 -1.719 1.00 88.88 100 PRO A CA 1
ATOM 734 C C . PRO A 1 100 ? 12.430 2.114 -2.814 1.00 88.88 100 PRO A C 1
ATOM 736 O O . PRO A 1 100 ? 12.183 1.881 -3.995 1.00 88.88 100 PRO A O 1
ATOM 739 N N . ASP A 1 101 ? 13.426 2.924 -2.444 1.00 89.38 101 ASP A N 1
ATOM 740 C CA . ASP A 1 101 ? 14.337 3.578 -3.395 1.00 89.38 101 ASP A CA 1
ATOM 741 C C . ASP A 1 101 ? 15.431 2.628 -3.912 1.00 89.38 101 ASP A C 1
ATOM 743 O O . ASP A 1 101 ? 16.131 2.923 -4.886 1.00 89.38 101 ASP A O 1
ATOM 747 N N . ASN A 1 102 ? 15.593 1.476 -3.259 1.00 87.88 102 ASN A N 1
ATOM 748 C CA . ASN A 1 102 ? 16.589 0.477 -3.604 1.00 87.88 102 ASN A CA 1
ATOM 749 C C . ASN A 1 102 ? 15.969 -0.610 -4.498 1.00 87.88 102 ASN A C 1
ATOM 751 O O . ASN A 1 102 ? 14.800 -0.963 -4.344 1.00 87.88 102 ASN A O 1
ATOM 755 N N . PRO A 1 103 ? 16.740 -1.182 -5.441 1.00 88.00 103 PRO A N 1
ATOM 756 C CA . PRO A 1 103 ? 16.247 -2.286 -6.251 1.00 88.00 103 PRO A CA 1
ATOM 757 C C . PRO A 1 103 ? 15.934 -3.499 -5.367 1.00 88.00 103 PRO A C 1
ATOM 759 O O . PRO A 1 103 ? 16.685 -3.808 -4.442 1.00 88.00 103 PRO A O 1
ATOM 762 N N . PHE A 1 104 ? 14.864 -4.219 -5.702 1.00 92.12 104 PHE A N 1
ATOM 763 C CA . PHE A 1 104 ? 14.488 -5.457 -5.024 1.00 92.12 104 PHE A CA 1
ATOM 764 C C . PHE A 1 104 ? 15.564 -6.537 -5.227 1.00 92.12 104 PHE A C 1
ATOM 766 O O . PHE A 1 104 ? 15.844 -6.946 -6.358 1.00 92.12 104 PHE A O 1
ATOM 773 N N . ILE A 1 105 ? 16.165 -7.012 -4.132 1.00 93.81 105 ILE A N 1
ATOM 774 C CA . ILE A 1 105 ? 17.198 -8.058 -4.147 1.00 93.81 105 ILE A CA 1
ATOM 775 C C . ILE A 1 105 ? 16.699 -9.237 -3.302 1.00 93.81 105 ILE A C 1
ATOM 777 O O . ILE A 1 105 ? 16.904 -9.239 -2.090 1.00 93.81 105 ILE A O 1
ATOM 781 N N . PRO A 1 106 ? 16.109 -10.290 -3.899 1.00 92.81 106 PRO A N 1
ATOM 782 C CA . PRO A 1 106 ? 15.463 -11.372 -3.141 1.00 92.81 106 PRO A CA 1
ATOM 783 C C . PRO A 1 106 ? 16.430 -12.164 -2.245 1.00 92.81 106 PRO A C 1
ATOM 785 O O . PRO A 1 106 ? 16.019 -12.853 -1.315 1.00 92.81 106 PRO A O 1
ATOM 788 N N . THR A 1 107 ? 17.733 -12.088 -2.522 1.00 93.81 107 THR A N 1
ATOM 789 C CA . THR A 1 107 ? 18.783 -12.724 -1.716 1.00 93.81 107 THR A CA 1
ATOM 790 C C . THR A 1 107 ? 19.251 -11.864 -0.542 1.00 93.81 107 THR A C 1
ATOM 792 O O . THR A 1 107 ? 20.068 -12.327 0.248 1.00 93.81 107 THR A O 1
ATOM 795 N N . SER A 1 108 ? 18.792 -10.614 -0.438 1.00 93.81 108 SER A N 1
ATOM 796 C CA . SER A 1 108 ? 19.124 -9.725 0.672 1.00 93.81 108 SER A CA 1
ATOM 797 C C . SER A 1 108 ? 18.462 -10.220 1.954 1.00 93.81 108 SER A C 1
ATOM 799 O O . SER A 1 108 ? 17.296 -10.614 1.951 1.00 93.81 108 SER A O 1
ATOM 801 N N . THR A 1 109 ? 19.190 -10.167 3.068 1.00 93.44 109 THR A N 1
ATOM 802 C CA . THR A 1 109 ? 18.653 -10.535 4.383 1.00 93.44 109 THR A CA 1
ATOM 803 C C . THR A 1 109 ? 17.456 -9.665 4.760 1.00 93.44 109 THR A C 1
ATOM 805 O O . THR A 1 109 ? 16.473 -10.192 5.264 1.00 93.44 109 THR A O 1
ATOM 808 N N . ALA A 1 110 ? 17.487 -8.364 4.451 1.00 94.06 110 ALA A N 1
ATOM 809 C CA . ALA A 1 110 ? 16.370 -7.451 4.698 1.00 94.06 110 ALA A CA 1
ATOM 810 C C . ALA A 1 110 ? 15.085 -7.892 3.973 1.00 94.06 110 ALA A C 1
ATOM 812 O O . ALA A 1 110 ? 14.014 -7.897 4.572 1.00 94.06 110 ALA A O 1
ATOM 813 N N . GLU A 1 111 ? 15.202 -8.335 2.718 1.00 96.06 111 GLU A N 1
ATOM 814 C CA . GLU A 1 111 ? 14.066 -8.806 1.912 1.00 96.06 111 GLU A CA 1
ATOM 815 C C . GLU A 1 111 ? 13.532 -10.153 2.416 1.00 96.06 111 GLU A C 1
ATOM 817 O O . GLU A 1 111 ? 12.323 -10.355 2.505 1.00 96.06 111 GLU A O 1
ATOM 822 N N . GLN A 1 112 ? 14.419 -11.064 2.828 1.00 95.81 112 GLN A N 1
ATOM 823 C CA . GLN A 1 112 ? 14.016 -12.334 3.444 1.00 95.81 112 GLN A CA 1
ATOM 824 C C . GLN A 1 112 ? 13.286 -12.121 4.777 1.00 95.81 112 GLN A C 1
ATOM 826 O O . GLN A 1 112 ? 12.304 -12.808 5.056 1.00 95.81 112 GLN A O 1
ATOM 831 N N . LEU A 1 113 ? 13.737 -11.157 5.585 1.00 95.94 113 LEU A N 1
ATOM 832 C CA . LEU A 1 113 ? 13.090 -10.797 6.847 1.00 95.94 113 LEU A CA 1
ATOM 833 C C . LEU A 1 113 ? 11.769 -10.064 6.635 1.00 95.94 113 LEU A C 1
ATOM 835 O O . LEU A 1 113 ? 10.811 -10.331 7.356 1.00 95.94 113 LEU A O 1
ATOM 839 N N . ALA A 1 114 ? 11.678 -9.200 5.626 1.00 96.50 114 ALA A N 1
ATOM 840 C CA . ALA A 1 114 ? 10.420 -8.569 5.239 1.00 96.50 114 ALA A CA 1
ATOM 841 C C . ALA A 1 114 ? 9.395 -9.597 4.722 1.00 96.50 114 ALA A C 1
ATOM 843 O O . ALA A 1 114 ? 8.203 -9.466 4.999 1.00 96.50 114 ALA A O 1
ATOM 844 N N . ALA A 1 115 ? 9.854 -10.650 4.036 1.00 96.62 115 ALA A N 1
ATOM 845 C CA . ALA A 1 115 ? 9.025 -11.764 3.575 1.00 96.62 115 ALA A CA 1
ATOM 846 C C . ALA A 1 115 ? 8.635 -12.762 4.686 1.00 96.62 115 ALA A C 1
ATOM 848 O O . ALA A 1 115 ? 7.822 -13.657 4.443 1.00 96.62 115 ALA A O 1
ATOM 849 N N . HIS A 1 116 ? 9.187 -12.632 5.900 1.00 97.06 116 HIS A N 1
ATOM 850 C CA . HIS A 1 116 ? 8.804 -13.467 7.038 1.00 97.06 116 HIS A CA 1
ATOM 851 C C . HIS A 1 116 ? 7.302 -13.296 7.333 1.00 97.06 116 HIS A C 1
ATOM 853 O O . HIS A 1 116 ? 6.830 -12.157 7.390 1.00 97.06 116 HIS A O 1
ATOM 859 N N . PRO A 1 117 ? 6.532 -14.380 7.566 1.00 97.31 117 PRO A N 1
ATOM 860 C CA . PRO A 1 117 ? 5.074 -14.307 7.685 1.00 97.31 117 PRO A CA 1
ATOM 861 C C . PRO A 1 117 ? 4.602 -13.324 8.762 1.00 97.31 117 PRO A C 1
ATOM 863 O O . PRO A 1 117 ? 3.644 -12.592 8.530 1.00 97.31 117 PRO A O 1
ATOM 866 N N . ASP A 1 118 ? 5.300 -13.241 9.898 1.00 97.50 118 ASP A N 1
ATOM 867 C CA . ASP A 1 118 ? 4.945 -12.309 10.978 1.00 97.50 118 ASP A CA 1
ATOM 868 C C . ASP A 1 118 ? 5.194 -10.840 10.602 1.00 97.50 118 ASP A C 1
ATOM 870 O O . ASP A 1 118 ? 4.357 -9.981 10.883 1.00 97.50 118 ASP A O 1
ATOM 874 N N . ALA A 1 119 ? 6.314 -10.545 9.928 1.00 96.94 119 ALA A N 1
ATOM 875 C CA . ALA A 1 119 ? 6.636 -9.193 9.475 1.00 96.94 119 ALA A CA 1
ATOM 876 C C . ALA A 1 119 ? 5.688 -8.759 8.347 1.00 96.94 119 ALA A C 1
ATOM 878 O O . ALA A 1 119 ? 5.155 -7.650 8.378 1.00 96.94 119 ALA A O 1
ATOM 879 N N . ALA A 1 120 ? 5.399 -9.658 7.403 1.00 96.81 120 ALA A N 1
ATOM 880 C CA . ALA A 1 120 ? 4.429 -9.434 6.339 1.00 96.81 120 ALA A CA 1
ATOM 881 C C . ALA A 1 120 ? 3.009 -9.222 6.896 1.00 96.81 120 ALA A C 1
ATOM 883 O O . ALA A 1 120 ? 2.319 -8.284 6.497 1.00 96.81 120 ALA A O 1
ATOM 884 N N . ALA A 1 121 ? 2.569 -10.036 7.861 1.00 97.75 121 ALA A N 1
ATOM 885 C CA . ALA A 1 121 ? 1.268 -9.874 8.510 1.00 97.75 121 ALA A CA 1
ATOM 886 C C . ALA A 1 121 ? 1.171 -8.554 9.294 1.00 97.75 121 ALA A C 1
ATOM 888 O O . ALA A 1 121 ? 0.135 -7.885 9.262 1.00 97.75 121 ALA A O 1
ATOM 889 N N . ALA A 1 122 ? 2.244 -8.149 9.977 1.00 98.06 122 ALA A N 1
ATOM 890 C CA . ALA A 1 122 ? 2.328 -6.853 10.639 1.00 98.06 122 ALA A CA 1
ATOM 891 C C . ALA A 1 122 ? 2.273 -5.687 9.634 1.00 98.06 122 ALA A C 1
ATOM 893 O O . ALA A 1 122 ? 1.471 -4.771 9.814 1.00 98.06 122 ALA A O 1
ATOM 894 N N . ALA A 1 123 ? 3.009 -5.759 8.523 1.00 97.62 123 ALA A N 1
ATOM 895 C CA . ALA A 1 123 ? 2.931 -4.768 7.450 1.00 97.62 123 ALA A CA 1
ATOM 896 C C . ALA A 1 123 ? 1.507 -4.662 6.870 1.00 97.62 123 ALA A C 1
ATOM 898 O O . ALA A 1 123 ? 0.973 -3.563 6.712 1.00 97.62 123 ALA A O 1
ATOM 899 N N . MET A 1 124 ? 0.831 -5.794 6.647 1.00 97.56 124 MET A N 1
ATOM 900 C CA . MET A 1 124 ? -0.566 -5.812 6.199 1.00 97.56 124 MET A CA 1
ATOM 901 C C . MET A 1 124 ? -1.525 -5.191 7.223 1.00 97.56 124 MET A C 1
ATOM 903 O O . MET A 1 124 ? -2.473 -4.510 6.829 1.00 97.56 124 MET A O 1
ATOM 907 N N . ARG A 1 125 ? -1.278 -5.367 8.530 1.00 97.62 125 ARG A N 1
ATOM 908 C CA . ARG A 1 125 ? -2.036 -4.678 9.590 1.00 97.62 125 ARG A CA 1
ATOM 909 C C . ARG A 1 125 ? -1.858 -3.164 9.528 1.00 97.62 125 ARG A C 1
ATOM 911 O O . ARG A 1 125 ? -2.855 -2.455 9.649 1.00 97.62 125 ARG A O 1
ATOM 918 N N . ILE A 1 126 ? -0.640 -2.675 9.286 1.00 98.06 126 ILE A N 1
ATOM 919 C CA . ILE A 1 126 ? -0.372 -1.241 9.091 1.00 98.06 126 ILE A CA 1
ATOM 920 C C . ILE A 1 126 ? -1.173 -0.719 7.895 1.00 98.06 126 ILE A C 1
ATOM 922 O O . ILE A 1 126 ? -1.927 0.242 8.035 1.00 98.06 126 ILE A O 1
ATOM 926 N N . VAL A 1 127 ? -1.080 -1.386 6.739 1.00 96.94 127 VAL A N 1
ATOM 927 C CA . VAL A 1 127 ? -1.812 -0.999 5.519 1.00 96.94 127 VAL A CA 1
ATOM 928 C C . VAL A 1 127 ? -3.323 -0.983 5.761 1.00 96.94 127 VAL A C 1
ATOM 930 O O . VAL A 1 127 ? -4.000 -0.020 5.398 1.00 96.94 127 VAL A O 1
ATOM 933 N N . ALA A 1 128 ? -3.858 -2.012 6.423 1.00 96.62 128 ALA A N 1
ATOM 934 C CA . ALA A 1 128 ? -5.277 -2.093 6.748 1.00 96.62 128 ALA A CA 1
ATOM 935 C C . ALA A 1 128 ? -5.721 -0.969 7.700 1.00 96.62 128 ALA A C 1
ATOM 937 O O . ALA A 1 128 ? -6.758 -0.346 7.466 1.00 96.62 128 ALA A O 1
ATOM 938 N N . ALA A 1 129 ? -4.942 -0.679 8.747 1.00 97.38 129 ALA A N 1
ATOM 939 C CA . ALA A 1 129 ? -5.245 0.386 9.698 1.00 97.38 129 ALA A CA 1
ATOM 940 C C . ALA A 1 129 ? -5.202 1.768 9.036 1.00 97.38 129 ALA A C 1
ATOM 942 O O . ALA A 1 129 ? -6.136 2.553 9.205 1.00 97.38 129 ALA A O 1
ATOM 943 N N . CYS A 1 130 ? -4.185 2.041 8.217 1.00 96.94 130 CYS A N 1
ATOM 944 C CA . CYS A 1 130 ? -4.092 3.267 7.427 1.00 96.94 130 CYS A CA 1
ATOM 945 C C . CYS A 1 130 ? -5.278 3.413 6.466 1.00 96.94 130 CYS A C 1
ATOM 947 O O . CYS A 1 130 ? -5.891 4.477 6.421 1.00 96.94 130 CYS A O 1
ATOM 949 N N . GLY A 1 131 ? -5.673 2.342 5.770 1.00 93.06 131 GLY A N 1
ATOM 950 C CA . GLY A 1 131 ? -6.858 2.349 4.907 1.00 93.06 131 GLY A CA 1
ATOM 951 C C . GLY A 1 131 ? -8.149 2.667 5.669 1.00 93.06 131 GLY A C 1
ATOM 952 O O . GLY A 1 131 ? -8.982 3.442 5.197 1.00 93.06 131 GLY A O 1
ATOM 953 N N . GLN A 1 132 ? -8.308 2.137 6.885 1.00 94.69 132 GLN A N 1
ATOM 954 C CA . GLN A 1 132 ? -9.447 2.478 7.742 1.00 94.69 132 GLN A CA 1
ATOM 955 C C . GLN A 1 132 ? -9.406 3.932 8.221 1.00 94.69 132 GLN A C 1
ATOM 957 O O . GLN A 1 132 ? -10.443 4.595 8.207 1.00 94.69 132 GLN A O 1
ATOM 962 N N . ILE A 1 133 ? -8.232 4.450 8.596 1.00 94.94 133 ILE A N 1
ATOM 963 C CA . ILE A 1 133 ? -8.061 5.866 8.942 1.00 94.94 133 ILE A CA 1
ATOM 964 C C . ILE A 1 133 ? -8.481 6.738 7.754 1.00 94.94 133 ILE A C 1
ATOM 966 O O . ILE A 1 133 ? -9.322 7.617 7.938 1.00 94.94 133 ILE A O 1
ATOM 970 N N . SER A 1 134 ? -7.986 6.454 6.543 1.00 93.19 134 SER A N 1
ATOM 971 C CA . SER A 1 134 ? -8.365 7.159 5.309 1.00 93.19 134 SER A CA 1
ATOM 972 C C . SER A 1 134 ? -9.879 7.146 5.082 1.00 93.19 134 SER A C 1
ATOM 974 O O . SER A 1 134 ? -10.471 8.192 4.823 1.00 93.19 134 SER A O 1
ATOM 976 N N . ASN A 1 135 ? -10.533 5.997 5.265 1.00 90.19 135 ASN A N 1
ATOM 977 C CA . ASN A 1 135 ? -11.985 5.880 5.114 1.00 90.19 135 ASN A CA 1
ATOM 978 C C . ASN A 1 135 ? -12.773 6.679 6.163 1.00 90.19 135 ASN A C 1
ATOM 980 O O . ASN A 1 135 ? -13.843 7.196 5.853 1.00 90.19 135 ASN A O 1
ATOM 984 N N . ILE A 1 136 ? -12.262 6.789 7.393 1.00 92.44 136 ILE A N 1
ATOM 985 C CA . ILE A 1 136 ? -12.901 7.565 8.464 1.00 92.44 136 ILE A CA 1
ATOM 986 C C . ILE A 1 136 ? -12.756 9.075 8.221 1.00 92.44 136 ILE A C 1
ATOM 988 O O . ILE A 1 136 ? -13.678 9.834 8.527 1.00 92.44 136 ILE A O 1
ATOM 992 N N . VAL A 1 137 ? -11.608 9.526 7.703 1.00 91.88 137 VAL A N 1
ATOM 993 C CA . VAL A 1 137 ? -11.330 10.960 7.498 1.00 91.88 137 VAL A CA 1
ATOM 994 C C . VAL A 1 137 ? -11.861 11.493 6.165 1.00 91.88 137 VAL A C 1
ATOM 996 O O . VAL A 1 137 ? -12.115 12.693 6.044 1.00 91.88 137 VAL A O 1
ATOM 999 N N . HIS A 1 138 ? -12.047 10.636 5.159 1.00 89.81 138 HIS A N 1
ATOM 1000 C CA . HIS A 1 138 ? -12.577 11.042 3.861 1.00 89.81 138 HIS A CA 1
ATOM 1001 C C . HIS A 1 138 ? -14.095 11.246 3.887 1.00 89.81 138 HIS A C 1
ATOM 1003 O O . HIS A 1 138 ? -14.854 10.549 4.558 1.00 89.81 138 HIS A O 1
ATOM 1009 N N . LYS A 1 139 ? -14.566 12.205 3.082 1.00 87.31 139 LYS A N 1
ATOM 1010 C CA . LYS A 1 139 ? -16.000 12.364 2.818 1.00 87.31 139 LYS A CA 1
ATOM 1011 C C . LYS A 1 139 ? -16.478 11.162 1.995 1.00 87.31 139 LYS A C 1
ATOM 1013 O O . LYS A 1 139 ? -15.839 10.855 0.988 1.00 87.31 139 LYS A O 1
ATOM 1018 N N . PRO A 1 140 ? -17.623 10.541 2.328 1.00 85.81 140 PRO A N 1
ATOM 1019 C CA . PRO A 1 140 ? -18.081 9.317 1.663 1.00 85.81 140 PRO A CA 1
ATOM 1020 C C . PRO A 1 140 ? -18.242 9.482 0.144 1.00 85.81 140 PRO A C 1
ATOM 1022 O O . PRO A 1 140 ? -17.960 8.560 -0.613 1.00 85.81 140 PRO A O 1
ATOM 1025 N N . PHE A 1 141 ? -18.618 10.679 -0.318 1.00 88.06 141 PHE A N 1
ATOM 1026 C CA . PHE A 1 141 ? -18.707 10.990 -1.746 1.00 88.06 141 PHE A CA 1
ATOM 1027 C C . PHE A 1 141 ? -17.353 10.916 -2.470 1.00 88.06 141 PHE A C 1
ATOM 1029 O O . PHE A 1 141 ? -17.287 10.396 -3.578 1.00 88.06 141 PHE A O 1
ATOM 1036 N N . LEU A 1 142 ? -16.270 11.399 -1.850 1.00 87.81 142 LEU A N 1
ATOM 1037 C CA . LEU A 1 142 ? -14.939 11.363 -2.464 1.00 87.81 142 LEU A CA 1
ATOM 1038 C C . LEU A 1 142 ? -14.418 9.929 -2.565 1.00 87.81 142 LEU A C 1
ATOM 1040 O O . LEU A 1 142 ? -13.941 9.540 -3.621 1.00 87.81 142 LEU A O 1
ATOM 1044 N N . SER A 1 143 ? -14.625 9.116 -1.525 1.00 88.00 143 SER A N 1
ATOM 1045 C CA . SER A 1 143 ? -14.268 7.691 -1.554 1.00 88.00 143 SER A CA 1
ATOM 1046 C C . SER A 1 143 ? -14.995 6.930 -2.674 1.00 88.00 143 SER A C 1
ATOM 1048 O O . SER A 1 143 ? -14.388 6.107 -3.360 1.00 88.00 143 SER A O 1
ATOM 1050 N N . LEU A 1 144 ? -16.272 7.247 -2.926 1.00 88.06 144 LEU A N 1
ATOM 1051 C CA . LEU A 1 144 ? -17.018 6.673 -4.050 1.00 88.06 144 LEU A CA 1
ATOM 1052 C C . LEU A 1 144 ? -16.451 7.116 -5.407 1.00 88.06 144 LEU A C 1
ATOM 1054 O O . LEU A 1 144 ? -16.313 6.289 -6.307 1.00 88.06 144 LEU A O 1
ATOM 1058 N N . CYS A 1 145 ? -16.118 8.399 -5.563 1.00 85.81 145 CYS A N 1
ATOM 1059 C CA . CYS A 1 145 ? -15.495 8.917 -6.781 1.00 85.81 145 CYS A CA 1
ATOM 1060 C C . CYS A 1 145 ? -14.133 8.261 -7.053 1.00 85.81 145 CYS A C 1
ATOM 1062 O O . CYS A 1 145 ? -13.884 7.864 -8.190 1.00 85.81 145 CYS A O 1
ATOM 1064 N N . ASP A 1 146 ? -13.298 8.078 -6.028 1.00 85.81 146 ASP A N 1
ATOM 1065 C CA . ASP A 1 146 ? -12.002 7.395 -6.144 1.00 85.81 146 ASP A CA 1
ATOM 1066 C C . ASP A 1 146 ? -12.185 5.923 -6.547 1.00 85.81 146 ASP A C 1
ATOM 1068 O O . ASP A 1 146 ? -11.520 5.425 -7.459 1.00 85.81 146 ASP A O 1
ATOM 1072 N N . GLY A 1 147 ? -13.156 5.237 -5.933 1.00 85.19 147 GLY A N 1
ATOM 1073 C CA . GLY A 1 147 ? -13.517 3.864 -6.283 1.00 85.19 147 GLY A CA 1
ATOM 1074 C C . GLY A 1 147 ? -14.010 3.736 -7.726 1.00 85.19 147 GLY A C 1
ATOM 1075 O O . GLY A 1 147 ? -13.602 2.822 -8.441 1.00 85.19 147 GLY A O 1
ATOM 1076 N N . LEU A 1 148 ? -14.821 4.684 -8.199 1.00 82.44 148 LEU A N 1
ATOM 1077 C CA . LEU A 1 148 ? -15.221 4.741 -9.602 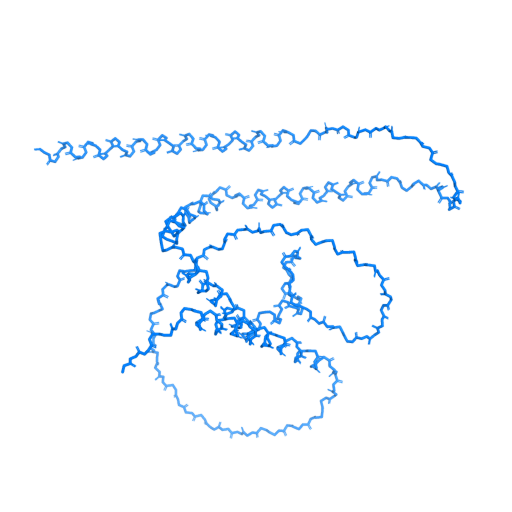1.00 82.44 148 LEU A CA 1
ATOM 1078 C C . LEU A 1 148 ? -14.006 5.016 -10.500 1.00 82.44 148 LEU A C 1
ATOM 1080 O O . LEU A 1 148 ? -13.769 4.296 -11.454 1.00 82.44 148 LEU A O 1
ATOM 1084 N N . MET A 1 149 ? -13.134 5.967 -10.197 1.00 82.69 149 MET A N 1
ATOM 1085 C CA . MET A 1 149 ? -11.958 6.176 -11.055 1.00 82.69 149 MET A CA 1
ATOM 1086 C C . MET A 1 149 ? -11.029 4.952 -11.121 1.00 82.69 149 MET A C 1
ATOM 1088 O O . MET A 1 149 ? -10.408 4.717 -12.161 1.00 82.69 149 MET A O 1
ATOM 1092 N N . SER A 1 150 ? -11.026 4.098 -10.093 1.00 85.62 150 SER A N 1
ATOM 1093 C CA . SE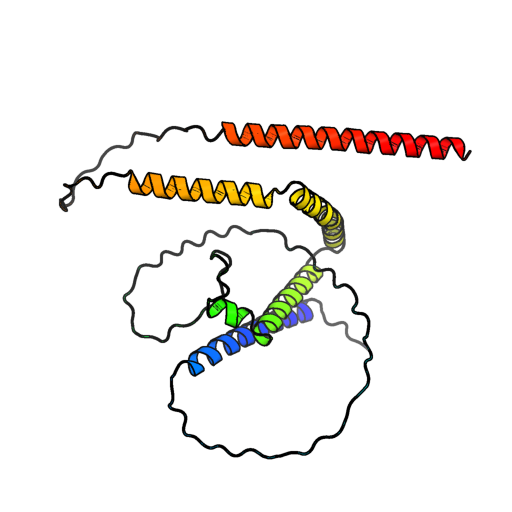R A 1 150 ? -10.253 2.853 -10.091 1.00 85.62 150 SER A CA 1
ATOM 1094 C C . SER A 1 150 ? -10.725 1.792 -11.102 1.00 85.62 150 SER A C 1
ATOM 1096 O O . SER A 1 150 ? -9.902 0.973 -11.508 1.00 85.62 150 SER A O 1
ATOM 1098 N N . TYR A 1 151 ? -11.978 1.812 -11.598 1.00 83.88 151 TYR A N 1
ATOM 1099 C CA . TYR A 1 151 ? -12.445 0.804 -12.578 1.00 83.88 151 TYR A CA 1
ATOM 1100 C C . TYR A 1 151 ? -11.738 0.911 -13.936 1.00 83.88 151 TYR A C 1
ATOM 1102 O O . TYR A 1 151 ? -11.688 -0.065 -14.686 1.00 83.88 151 TYR A O 1
ATOM 1110 N N . ASN A 1 152 ? -11.176 2.079 -14.258 1.00 86.56 152 ASN A N 1
ATOM 1111 C CA . ASN A 1 152 ? -10.418 2.281 -15.493 1.00 86.56 152 ASN A CA 1
ATOM 1112 C C . ASN A 1 152 ? -8.997 1.721 -15.395 1.00 86.56 152 ASN A C 1
ATOM 1114 O O . ASN A 1 152 ? -8.412 1.357 -16.415 1.00 86.56 152 ASN A O 1
ATOM 1118 N N . LEU A 1 153 ? -8.444 1.610 -14.183 1.00 89.50 153 LEU A N 1
ATOM 1119 C CA . LEU A 1 153 ? -7.063 1.183 -13.984 1.00 89.50 153 LEU A CA 1
ATOM 1120 C C . LEU A 1 153 ? -6.801 -0.231 -14.541 1.00 89.50 153 LEU A C 1
ATOM 1122 O O . LEU A 1 153 ? -5.844 -0.370 -15.300 1.00 89.50 153 LEU A O 1
ATOM 1126 N N . PRO A 1 154 ? -7.643 -1.259 -14.299 1.00 90.19 154 PRO A N 1
ATOM 1127 C CA . PRO A 1 154 ? -7.455 -2.575 -14.912 1.00 90.19 154 PRO A CA 1
ATOM 1128 C C . PRO A 1 154 ? -7.461 -2.553 -16.445 1.00 90.19 154 PRO A C 1
ATOM 1130 O O . PRO A 1 154 ? -6.719 -3.308 -17.068 1.00 90.19 154 PRO A O 1
ATOM 1133 N N . ALA A 1 155 ? -8.280 -1.700 -17.069 1.00 89.12 155 ALA A N 1
ATOM 1134 C CA . ALA A 1 155 ? -8.305 -1.568 -18.525 1.00 89.12 155 ALA A CA 1
ATOM 1135 C C . ALA A 1 155 ? -7.002 -0.943 -19.049 1.00 89.12 155 ALA A C 1
ATOM 1137 O O . ALA A 1 155 ? -6.421 -1.453 -20.006 1.00 89.12 155 ALA A O 1
ATOM 1138 N N . CYS A 1 156 ? -6.506 0.102 -18.380 1.00 89.25 156 CYS A N 1
ATOM 1139 C CA . CYS A 1 156 ? -5.216 0.713 -18.694 1.00 89.25 156 CYS A CA 1
ATOM 1140 C C . CYS A 1 156 ? -4.048 -0.263 -18.486 1.00 89.25 156 CYS A C 1
ATOM 1142 O O . CYS A 1 156 ? -3.159 -0.325 -19.329 1.00 89.25 156 CYS A O 1
ATOM 1144 N N . LEU A 1 157 ? -4.056 -1.062 -17.413 1.00 93.00 157 LEU A N 1
ATOM 1145 C CA . LEU A 1 157 ? -3.011 -2.057 -17.151 1.00 93.00 157 LEU A CA 1
ATOM 1146 C C . LEU A 1 157 ? -2.980 -3.156 -18.218 1.00 93.00 157 LEU A C 1
ATOM 1148 O O . LEU A 1 157 ? -1.905 -3.483 -18.709 1.00 93.00 157 LEU A O 1
ATOM 1152 N N . ARG A 1 158 ? -4.142 -3.664 -18.654 1.00 92.00 158 ARG A N 1
ATOM 1153 C CA . ARG A 1 158 ? -4.206 -4.615 -19.781 1.00 92.00 158 ARG A CA 1
ATOM 1154 C C . ARG A 1 158 ? -3.700 -4.008 -21.083 1.00 92.00 158 ARG A C 1
ATOM 1156 O O . ARG A 1 158 ? -3.093 -4.708 -21.881 1.00 92.00 158 ARG A O 1
ATOM 1163 N N . LEU A 1 159 ? -3.960 -2.722 -21.317 1.00 94.00 159 LEU A N 1
ATOM 1164 C CA . LEU A 1 159 ? -3.427 -2.030 -22.488 1.00 94.00 159 LEU A CA 1
ATOM 1165 C C . LEU A 1 159 ? -1.897 -1.922 -22.415 1.00 94.00 159 LEU A C 1
ATOM 1167 O O . LEU A 1 159 ? -1.231 -2.204 -23.403 1.00 94.00 159 LEU A O 1
ATOM 1171 N N . ILE A 1 160 ? -1.346 -1.554 -21.255 1.00 94.94 160 ILE A N 1
ATOM 1172 C CA . ILE A 1 160 ? 0.104 -1.486 -21.003 1.00 94.94 160 ILE A CA 1
ATOM 1173 C C . ILE A 1 160 ? 0.763 -2.853 -21.229 1.00 94.94 160 ILE A C 1
ATOM 1175 O O . ILE A 1 160 ? 1.803 -2.918 -21.882 1.00 94.94 160 ILE A O 1
ATOM 1179 N N . GLU A 1 161 ? 0.138 -3.923 -20.732 1.00 93.88 161 GLU A N 1
ATOM 1180 C CA . GLU A 1 161 ? 0.569 -5.309 -20.942 1.00 93.88 161 GLU A CA 1
ATOM 1181 C C . GLU A 1 161 ? 0.521 -5.690 -22.427 1.00 93.88 161 GLU A C 1
ATOM 1183 O O . GLU A 1 161 ? 1.512 -6.153 -22.980 1.00 93.88 161 GLU A O 1
ATOM 1188 N N . HIS A 1 162 ? -0.601 -5.435 -23.107 1.00 96.19 162 HIS A N 1
ATOM 1189 C CA . HIS A 1 162 ? -0.779 -5.795 -24.516 1.00 96.19 162 HIS A CA 1
ATOM 1190 C C . HIS A 1 162 ? 0.154 -5.028 -25.460 1.00 96.19 162 HIS A C 1
ATOM 1192 O O . HIS A 1 162 ? 0.552 -5.541 -26.503 1.00 96.19 162 HIS A O 1
ATOM 1198 N N . LEU A 1 163 ? 0.496 -3.790 -25.104 1.00 94.81 163 LEU A N 1
ATOM 1199 C CA . LEU A 1 163 ? 1.434 -2.958 -25.851 1.00 94.81 163 LEU A CA 1
ATOM 1200 C C . LEU A 1 163 ? 2.899 -3.221 -25.477 1.00 94.81 163 LEU A C 1
ATOM 1202 O O . LEU A 1 163 ? 3.773 -2.565 -26.040 1.00 94.81 163 LEU A O 1
ATOM 1206 N N . HIS A 1 164 ? 3.175 -4.135 -24.539 1.00 93.50 164 HIS A N 1
ATOM 1207 C CA . HIS A 1 164 ? 4.522 -4.420 -24.039 1.00 93.50 164 HIS A CA 1
ATOM 1208 C C . HIS A 1 164 ? 5.295 -3.152 -23.632 1.00 93.50 164 HIS A C 1
ATOM 1210 O O . HIS A 1 164 ? 6.495 -2.999 -23.877 1.00 93.50 164 HIS A O 1
ATOM 1216 N N . VAL A 1 165 ? 4.590 -2.183 -23.033 1.00 92.81 165 VAL A N 1
ATOM 1217 C CA . VAL A 1 165 ? 5.191 -0.894 -22.648 1.00 92.81 165 VAL A CA 1
ATOM 1218 C C . VAL A 1 165 ? 6.285 -1.110 -21.605 1.00 92.81 165 VAL A C 1
ATOM 1220 O O . VAL A 1 165 ? 7.288 -0.403 -21.612 1.00 92.81 165 VAL A O 1
ATOM 1223 N N . VAL A 1 166 ? 6.126 -2.103 -20.728 1.00 88.56 166 VAL A N 1
ATOM 1224 C CA . VAL A 1 166 ? 7.105 -2.418 -19.680 1.00 88.56 166 VAL A CA 1
ATOM 1225 C C . VAL A 1 166 ? 8.421 -2.904 -20.289 1.00 88.56 166 VAL A C 1
ATOM 1227 O O . VAL A 1 166 ? 9.491 -2.515 -19.829 1.00 88.56 166 VAL A O 1
ATOM 1230 N N . GLU A 1 167 ? 8.363 -3.704 -21.350 1.00 88.06 167 GLU A N 1
ATOM 1231 C CA . GLU A 1 167 ? 9.523 -4.225 -22.066 1.00 88.06 167 GLU A CA 1
ATOM 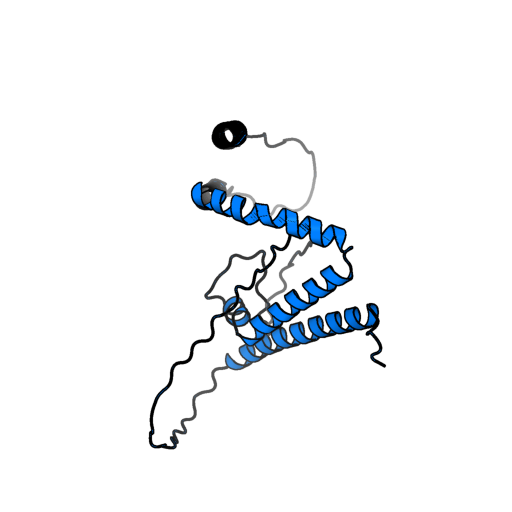1232 C C . GLU A 1 167 ? 10.267 -3.112 -22.801 1.00 88.06 167 GLU A C 1
ATOM 1234 O O . GLU A 1 167 ? 11.491 -3.038 -22.691 1.00 88.06 167 GLU A O 1
ATOM 1239 N N . ILE A 1 168 ? 9.535 -2.209 -23.462 1.00 90.50 168 ILE A N 1
ATOM 1240 C CA . ILE A 1 168 ? 10.114 -1.025 -24.113 1.00 90.50 168 ILE A CA 1
ATOM 1241 C C . ILE A 1 168 ? 10.807 -0.141 -23.070 1.00 90.50 168 ILE A C 1
ATOM 1243 O O . ILE A 1 168 ? 11.960 0.248 -23.250 1.00 90.50 168 ILE A O 1
ATOM 1247 N N . LEU A 1 169 ? 10.137 0.144 -21.947 1.00 85.81 169 LEU A N 1
ATOM 1248 C CA . LEU A 1 169 ? 10.723 0.938 -20.866 1.00 85.81 169 LEU A CA 1
ATOM 1249 C C . LEU A 1 169 ? 11.982 0.266 -20.298 1.00 85.81 169 LEU A C 1
ATOM 1251 O O . LEU A 1 169 ? 12.995 0.937 -20.094 1.00 85.81 169 LEU A O 1
ATOM 1255 N N . ARG A 1 170 ? 11.963 -1.059 -20.115 1.00 86.62 170 ARG A N 1
ATOM 1256 C CA . ARG A 1 170 ? 13.123 -1.827 -19.643 1.00 86.62 170 ARG A CA 1
ATOM 1257 C C . ARG A 1 170 ? 14.300 -1.740 -20.616 1.00 86.62 170 ARG A C 1
ATOM 1259 O O . ARG A 1 170 ? 15.425 -1.516 -20.178 1.00 86.62 170 ARG A O 1
ATOM 1266 N N . GLU A 1 171 ? 14.049 -1.874 -21.916 1.00 87.81 171 GLU A N 1
ATOM 1267 C CA . GLU A 1 171 ? 15.080 -1.758 -22.952 1.00 87.81 171 GLU A CA 1
ATOM 1268 C C . GLU A 1 171 ? 15.702 -0.354 -22.975 1.00 87.81 171 GLU A C 1
ATOM 1270 O O . GLU A 1 171 ? 16.929 -0.220 -22.997 1.00 87.81 171 GLU A O 1
ATOM 1275 N N . THR A 1 172 ? 14.876 0.692 -22.868 1.00 89.50 172 THR A N 1
ATOM 1276 C CA . THR A 1 172 ? 15.370 2.078 -22.827 1.00 89.50 172 THR A CA 1
ATOM 1277 C C . THR A 1 172 ? 16.206 2.382 -21.581 1.00 89.50 172 THR A C 1
ATOM 1279 O O . THR A 1 172 ? 17.206 3.096 -21.681 1.00 89.50 172 THR A O 1
ATOM 1282 N N . GLU A 1 173 ? 15.864 1.819 -20.417 1.00 88.31 173 GLU A N 1
ATOM 1283 C CA . GLU A 1 173 ? 16.663 2.000 -19.198 1.00 88.31 173 GLU A CA 1
ATOM 1284 C C . GLU A 1 173 ? 18.015 1.280 -19.305 1.00 88.31 173 GLU A C 1
ATOM 1286 O O . GLU A 1 173 ? 19.046 1.848 -18.944 1.00 88.31 173 GLU A O 1
ATOM 1291 N N . GLU A 1 174 ? 18.061 0.070 -19.874 1.00 87.88 174 GLU A N 1
ATOM 1292 C CA . GLU A 1 174 ? 19.327 -0.624 -20.145 1.00 87.88 174 GLU A CA 1
ATOM 1293 C C . GLU A 1 174 ? 20.225 0.176 -21.105 1.00 87.88 174 GLU A C 1
ATOM 1295 O O . GLU A 1 174 ? 21.439 0.285 -20.888 1.00 87.88 174 GLU A O 1
ATOM 1300 N N . GLU A 1 175 ? 19.649 0.752 -22.164 1.00 91.44 175 GLU A N 1
ATOM 1301 C CA . GLU A 1 175 ? 20.374 1.602 -23.109 1.00 91.44 175 GLU A CA 1
ATOM 1302 C C . GLU A 1 175 ? 20.930 2.857 -22.426 1.00 91.44 175 GLU A C 1
ATOM 1304 O O . GLU A 1 175 ? 22.125 3.157 -22.549 1.00 91.44 175 GLU A O 1
ATOM 1309 N N . ARG A 1 176 ? 20.108 3.539 -21.621 1.00 85.06 176 ARG A N 1
ATOM 1310 C CA . ARG A 1 176 ? 20.532 4.674 -20.796 1.00 85.06 176 ARG A CA 1
ATOM 1311 C C . ARG A 1 176 ? 21.690 4.290 -19.870 1.00 85.06 176 ARG A C 1
ATOM 1313 O O . ARG A 1 176 ? 22.700 5.001 -19.836 1.00 85.06 176 ARG A O 1
ATOM 1320 N N . GLN A 1 177 ? 21.602 3.157 -19.171 1.00 89.44 177 GLN A N 1
ATOM 1321 C CA . GLN A 1 177 ? 22.654 2.677 -18.266 1.00 89.44 177 GLN A CA 1
ATOM 1322 C C . GLN A 1 177 ? 23.980 2.449 -19.011 1.00 89.44 177 GLN A C 1
ATOM 1324 O O . GLN A 1 177 ? 25.053 2.833 -18.530 1.00 89.44 177 GLN A O 1
ATOM 1329 N N . ARG A 1 178 ? 23.924 1.869 -20.219 1.00 90.12 178 ARG A N 1
ATOM 1330 C CA . ARG A 1 178 ? 25.102 1.651 -21.079 1.00 90.12 178 ARG A CA 1
ATOM 1331 C C . ARG A 1 178 ? 25.732 2.966 -21.530 1.00 90.12 178 ARG A C 1
ATOM 1333 O O . ARG A 1 178 ? 26.960 3.078 -21.531 1.00 90.12 178 ARG A O 1
ATOM 1340 N N . LEU A 1 179 ? 24.922 3.958 -21.899 1.00 88.06 179 LEU A N 1
ATOM 1341 C CA . LEU A 1 179 ? 25.412 5.283 -22.289 1.00 88.06 179 LEU A CA 1
ATOM 1342 C C . LEU A 1 179 ? 26.095 6.001 -21.119 1.00 88.06 179 LEU A C 1
ATOM 1344 O O . LEU A 1 179 ? 27.179 6.552 -21.308 1.00 88.06 179 LEU A O 1
ATOM 1348 N N . ILE A 1 180 ? 25.539 5.913 -19.905 1.00 88.12 180 ILE A N 1
ATOM 1349 C CA . ILE A 1 180 ? 26.161 6.455 -18.685 1.00 88.12 180 ILE A CA 1
ATOM 1350 C C . ILE A 1 180 ? 27.502 5.763 -18.391 1.00 88.12 180 ILE A C 1
ATOM 1352 O O . ILE A 1 180 ? 28.484 6.416 -18.041 1.00 88.12 180 ILE A O 1
ATOM 1356 N N . ALA A 1 181 ? 27.589 4.440 -18.550 1.00 90.00 181 ALA A N 1
ATOM 1357 C CA . ALA A 1 181 ? 28.847 3.719 -18.355 1.00 90.00 181 ALA A CA 1
ATOM 1358 C C . ALA A 1 181 ? 29.915 4.124 -19.391 1.00 90.00 181 ALA A C 1
ATOM 1360 O O . ALA A 1 181 ? 31.089 4.290 -19.048 1.00 90.00 181 ALA A O 1
ATOM 1361 N N . ARG A 1 182 ? 29.514 4.327 -20.656 1.00 89.81 182 ARG A N 1
ATOM 1362 C CA . ARG A 1 182 ? 30.407 4.816 -21.719 1.00 89.81 182 ARG A CA 1
ATOM 1363 C C . ARG A 1 182 ? 30.881 6.242 -21.460 1.00 89.81 182 ARG A C 1
ATOM 1365 O O . ARG A 1 182 ? 32.075 6.491 -21.606 1.00 89.81 182 ARG A O 1
ATOM 1372 N N . SER A 1 183 ? 29.995 7.153 -21.052 1.00 88.12 183 SER A N 1
ATOM 1373 C CA . SER A 1 183 ? 30.373 8.542 -20.760 1.00 88.12 183 SER A CA 1
ATOM 1374 C C . SER A 1 183 ? 31.332 8.632 -19.570 1.00 88.12 183 SER A C 1
ATOM 1376 O O . SER A 1 183 ? 32.336 9.334 -19.661 1.00 88.12 183 SER A O 1
ATOM 1378 N N . LYS A 1 184 ? 31.115 7.838 -18.511 1.00 86.31 184 LYS A N 1
ATOM 1379 C CA . LYS A 1 184 ? 32.050 7.729 -17.376 1.00 86.31 184 LYS A CA 1
ATOM 1380 C C . LYS A 1 184 ? 33.436 7.228 -17.794 1.00 86.31 184 LYS A C 1
ATOM 1382 O O . LYS A 1 184 ? 34.433 7.715 -17.277 1.00 86.31 184 LYS A O 1
ATOM 1387 N N . LYS A 1 185 ? 33.515 6.274 -18.730 1.00 83.38 185 LYS A N 1
ATOM 1388 C CA . LYS A 1 185 ? 34.793 5.734 -19.233 1.00 83.38 185 LYS A CA 1
ATOM 1389 C C . LYS A 1 185 ? 35.505 6.682 -20.206 1.00 83.38 185 LYS A C 1
ATOM 1391 O O . LYS A 1 185 ? 36.722 6.617 -20.333 1.00 83.38 185 LYS A O 1
ATOM 1396 N N . ALA A 1 186 ? 34.749 7.525 -20.907 1.00 77.94 186 ALA A N 1
ATOM 1397 C CA . ALA A 1 186 ? 35.271 8.484 -21.874 1.00 77.94 186 ALA A CA 1
ATOM 1398 C C . ALA A 1 186 ? 35.807 9.773 -21.231 1.00 77.94 186 ALA A C 1
ATOM 1400 O O . ALA A 1 186 ? 36.432 10.560 -21.937 1.00 77.94 186 ALA A O 1
ATOM 1401 N N . LEU A 1 187 ? 35.590 9.995 -19.927 1.00 71.44 187 LEU A N 1
ATOM 1402 C CA . LEU A 1 187 ? 36.215 11.104 -19.213 1.00 71.44 187 LEU A CA 1
ATOM 1403 C C . LEU A 1 187 ? 37.720 10.804 -19.067 1.00 71.44 187 LEU A C 1
ATOM 1405 O O . LEU A 1 187 ? 38.080 9.861 -18.355 1.00 71.44 187 LEU A O 1
ATOM 1409 N N . PRO A 1 188 ? 38.616 11.549 -19.739 1.00 64.56 188 PRO A N 1
ATOM 1410 C CA . PRO A 1 188 ? 40.046 11.344 -19.589 1.00 64.56 188 PRO A CA 1
ATOM 1411 C C . PRO A 1 188 ? 40.407 11.681 -18.145 1.00 64.56 188 PRO A C 1
ATOM 1413 O O . PRO A 1 188 ? 40.138 12.793 -17.689 1.00 64.56 188 PRO A O 1
ATOM 1416 N N . GLN A 1 189 ? 41.032 10.750 -17.422 1.00 59.69 189 GLN A N 1
ATOM 1417 C CA . GLN A 1 189 ? 41.814 11.151 -16.259 1.00 59.69 189 GLN A CA 1
ATOM 1418 C C . GLN A 1 189 ? 42.872 12.115 -16.786 1.00 59.69 189 GLN A C 1
ATOM 1420 O O . GLN A 1 189 ? 43.772 11.683 -17.502 1.00 59.69 189 GLN A O 1
ATOM 1425 N N . ILE A 1 190 ? 42.721 13.410 -16.503 1.00 60.12 190 ILE A N 1
ATOM 1426 C CA . ILE A 1 190 ? 43.763 14.401 -16.752 1.00 60.12 190 ILE A CA 1
ATOM 1427 C C . ILE A 1 190 ? 44.941 13.964 -15.875 1.00 60.12 190 ILE A C 1
ATOM 1429 O O . ILE A 1 190 ? 44.854 14.087 -14.650 1.00 60.12 190 ILE A O 1
ATOM 1433 N N . PRO A 1 191 ? 46.025 13.408 -16.441 1.00 54.06 191 PRO A N 1
ATOM 1434 C CA . PRO A 1 191 ? 47.171 13.000 -15.654 1.00 54.06 191 PRO A CA 1
ATOM 1435 C C . PRO A 1 191 ? 47.938 14.289 -15.357 1.00 54.06 191 PRO A C 1
ATOM 1437 O O . PRO A 1 191 ? 48.737 14.730 -16.179 1.00 54.06 191 PRO A O 1
ATOM 1440 N N . GLY A 1 192 ? 47.630 14.965 -14.246 1.00 57.44 192 GLY A N 1
ATOM 1441 C CA . GLY A 1 192 ? 48.363 16.187 -13.902 1.00 57.44 192 GLY A CA 1
ATOM 1442 C C . GLY A 1 192 ? 47.802 17.152 -12.857 1.00 57.44 192 GLY A C 1
ATOM 1443 O O . GLY A 1 192 ? 48.462 18.157 -12.620 1.00 57.44 192 GLY A O 1
ATOM 1444 N N . GLN A 1 193 ? 46.656 16.916 -12.209 1.00 49.75 193 GLN A N 1
ATOM 1445 C CA . GLN A 1 193 ? 46.259 17.765 -11.073 1.00 49.75 193 GLN A CA 1
ATOM 1446 C C . GLN A 1 193 ? 46.864 17.243 -9.766 1.00 49.75 193 GLN A C 1
ATOM 1448 O O . GLN A 1 193 ? 46.275 16.436 -9.051 1.00 49.75 193 GLN A O 1
ATOM 1453 N N . SER A 1 194 ? 48.077 17.713 -9.478 1.00 55.03 194 SER A N 1
ATOM 1454 C CA . SER A 1 194 ? 48.605 17.783 -8.113 1.00 55.03 194 SER A CA 1
ATOM 1455 C C . SER A 1 194 ? 47.677 18.646 -7.243 1.00 55.03 194 SER A C 1
ATOM 1457 O O . SER A 1 194 ? 47.086 19.592 -7.770 1.00 55.03 194 SER A O 1
ATOM 1459 N N . PRO A 1 195 ? 47.561 18.381 -5.928 1.00 51.25 195 PRO A N 1
ATOM 1460 C CA . PRO A 1 195 ? 46.803 19.234 -5.020 1.00 51.25 195 PRO A CA 1
ATOM 1461 C C . PRO A 1 195 ? 47.534 20.577 -4.901 1.00 51.25 195 PRO A C 1
ATOM 1463 O O . PRO A 1 195 ? 48.543 20.678 -4.206 1.00 51.25 195 PRO A O 1
ATOM 1466 N N . LEU A 1 196 ? 47.080 21.581 -5.653 1.00 52.94 196 LEU A N 1
ATOM 1467 C CA . LEU A 1 196 ? 47.572 22.948 -5.553 1.00 52.94 196 LEU A CA 1
ATOM 1468 C C . LEU A 1 196 ? 46.606 23.732 -4.668 1.00 52.94 196 LEU A C 1
ATOM 1470 O O . LEU A 1 196 ? 45.405 23.773 -4.927 1.00 52.94 196 LEU A O 1
ATOM 1474 N N . SER A 1 197 ? 47.183 24.262 -3.599 1.00 54.31 197 SER A N 1
ATOM 1475 C CA . SER A 1 197 ? 46.566 25.009 -2.518 1.00 54.31 197 SER A CA 1
ATOM 1476 C C . SER A 1 197 ? 45.720 26.195 -2.981 1.00 54.31 197 SER A C 1
ATOM 1478 O O . SER A 1 197 ? 45.973 26.788 -4.027 1.00 54.31 197 SER A O 1
ATOM 1480 N N . ASP A 1 198 ? 44.756 26.508 -2.122 1.00 60.97 198 ASP A N 1
ATOM 1481 C CA . ASP A 1 198 ? 43.882 27.678 -2.057 1.00 60.97 198 ASP A CA 1
ATOM 1482 C C . ASP A 1 198 ? 44.483 28.968 -2.649 1.00 60.97 198 ASP A C 1
ATOM 1484 O O . ASP A 1 198 ? 45.514 29.435 -2.172 1.00 60.97 198 ASP A O 1
ATOM 1488 N N . ASP A 1 199 ? 43.855 29.528 -3.689 1.00 67.75 199 ASP A N 1
ATOM 1489 C CA . ASP A 1 199 ? 43.231 30.866 -3.703 1.00 67.75 199 ASP A CA 1
ATOM 1490 C C . ASP A 1 199 ? 42.740 31.227 -5.125 1.00 67.75 199 ASP A C 1
ATOM 1492 O O . ASP A 1 199 ? 43.297 30.781 -6.126 1.00 67.75 199 ASP A O 1
ATOM 1496 N N . GLU A 1 200 ? 41.722 32.092 -5.182 1.00 52.78 200 GLU A N 1
ATOM 1497 C CA . GLU A 1 200 ? 41.260 32.868 -6.353 1.00 52.78 200 GLU A CA 1
ATOM 1498 C C . GLU A 1 200 ? 40.140 32.288 -7.269 1.00 52.78 200 GLU A C 1
ATOM 1500 O O . GLU A 1 200 ? 40.354 31.529 -8.213 1.00 52.78 200 GLU A O 1
ATOM 1505 N N . ALA A 1 201 ? 38.903 32.756 -7.032 1.00 57.03 201 ALA A N 1
ATOM 1506 C CA . ALA A 1 201 ? 37.793 32.831 -8.007 1.00 57.03 201 ALA A CA 1
ATOM 1507 C C . ALA A 1 201 ? 38.050 33.981 -9.015 1.00 57.03 201 ALA A C 1
ATOM 1509 O O . ALA A 1 201 ? 38.649 34.958 -8.558 1.00 57.03 201 ALA A O 1
ATOM 1510 N N . PRO A 1 202 ? 37.599 34.004 -10.309 1.00 58.12 202 PRO A N 1
ATOM 1511 C CA . PRO A 1 202 ? 36.213 33.802 -10.829 1.00 58.12 202 PRO A CA 1
ATOM 1512 C C . PRO A 1 202 ? 36.192 33.311 -12.333 1.00 58.12 202 PRO A C 1
ATOM 1514 O O . PRO A 1 202 ? 37.159 32.675 -12.742 1.00 58.12 202 PRO A O 1
ATOM 1517 N N . PRO A 1 203 ? 35.238 33.653 -13.250 1.00 57.88 203 PRO A N 1
ATOM 1518 C CA . PRO A 1 203 ? 33.778 33.787 -13.192 1.00 57.88 203 PRO A CA 1
ATOM 1519 C C . PRO A 1 203 ? 33.012 32.731 -14.038 1.00 57.88 203 PRO A C 1
ATOM 1521 O O . PRO A 1 203 ? 33.524 32.091 -14.954 1.00 57.88 203 PRO A O 1
ATOM 1524 N N . LEU A 1 204 ? 31.714 32.637 -13.744 1.00 58.72 204 LEU A N 1
ATOM 1525 C CA . LEU A 1 204 ? 30.661 31.905 -14.455 1.00 58.72 204 LEU A CA 1
ATOM 1526 C C . LEU A 1 204 ? 30.574 32.260 -15.951 1.00 58.72 204 LEU A C 1
ATOM 1528 O O . LEU A 1 204 ? 30.315 33.412 -16.291 1.00 58.72 204 LEU A O 1
ATOM 1532 N N . SER A 1 205 ? 30.706 31.274 -16.843 1.00 55.94 205 SER A N 1
ATOM 1533 C CA . SER A 1 205 ? 29.955 31.202 -18.115 1.00 55.94 205 SER A CA 1
ATOM 1534 C C . SER A 1 205 ? 30.320 29.948 -18.920 1.00 55.94 205 SER A C 1
ATOM 1536 O O . SER A 1 205 ? 31.386 29.860 -19.519 1.00 55.94 205 SER A O 1
ATOM 1538 N N . SER A 1 206 ? 29.420 28.966 -18.954 1.00 47.88 206 SER A N 1
ATOM 1539 C CA . SER A 1 206 ? 29.128 28.143 -20.142 1.00 47.88 206 SER A CA 1
ATOM 1540 C C . SER A 1 206 ? 28.061 27.105 -19.791 1.00 47.88 206 SER A C 1
ATOM 1542 O O . SER A 1 206 ? 28.333 26.063 -19.205 1.00 47.88 206 SER A O 1
ATOM 1544 N N . GLU A 1 207 ? 26.825 27.433 -20.154 1.00 53.03 207 GLU A N 1
ATOM 1545 C CA . GLU A 1 207 ? 25.697 26.504 -20.243 1.00 53.03 207 GLU A CA 1
ATOM 1546 C C . GLU A 1 207 ? 26.060 25.318 -21.161 1.00 53.03 207 GLU A C 1
ATOM 1548 O O . GLU A 1 207 ? 26.419 25.538 -22.327 1.00 53.03 207 GLU A O 1
ATOM 1553 N N . PRO A 1 208 ? 25.985 24.060 -20.691 1.00 48.09 208 PRO A N 1
ATOM 1554 C CA . PRO A 1 208 ? 26.147 22.902 -21.553 1.00 48.09 208 PRO A CA 1
ATOM 1555 C C . PRO A 1 208 ? 24.853 22.683 -22.344 1.00 48.09 208 PRO A C 1
ATOM 1557 O O . PRO A 1 208 ? 23.805 22.367 -21.791 1.00 48.09 208 PRO A O 1
ATOM 1560 N N . GLY A 1 209 ? 24.956 22.877 -23.658 1.00 48.97 209 GLY A N 1
ATOM 1561 C CA . GLY A 1 209 ? 23.834 22.881 -24.585 1.00 48.97 209 GLY A CA 1
ATOM 1562 C C . GLY A 1 209 ? 22.968 21.619 -24.599 1.00 48.97 209 GLY A C 1
ATOM 1563 O O . GLY A 1 209 ? 23.455 20.485 -24.572 1.00 48.97 209 GLY A O 1
ATOM 1564 N N . ASP A 1 210 ? 21.674 21.881 -24.769 1.00 48.66 210 ASP A N 1
ATOM 1565 C CA . ASP A 1 210 ? 20.599 20.969 -25.146 1.00 48.66 210 ASP A CA 1
ATOM 1566 C C . ASP A 1 210 ? 20.988 20.070 -26.334 1.00 48.66 210 ASP A C 1
ATOM 1568 O O . ASP A 1 210 ? 20.797 20.403 -27.508 1.00 48.66 210 ASP A O 1
ATOM 1572 N N . ARG A 1 211 ? 21.532 18.882 -26.056 1.00 51.22 211 ARG A N 1
ATOM 1573 C CA . ARG A 1 211 ? 21.724 17.836 -27.067 1.00 51.22 211 ARG A CA 1
ATOM 1574 C C . ARG A 1 211 ? 20.582 16.819 -27.024 1.00 51.22 211 ARG A C 1
ATOM 1576 O O . ARG A 1 211 ? 20.637 15.822 -26.320 1.00 51.22 211 ARG A O 1
ATOM 1583 N N . GLN A 1 212 ? 19.582 17.085 -27.865 1.00 50.84 212 GLN A N 1
ATOM 1584 C CA . GLN A 1 212 ? 18.881 16.113 -28.722 1.00 50.84 212 GLN A CA 1
ATOM 1585 C C . GLN A 1 212 ? 18.356 14.802 -28.087 1.00 50.84 212 GLN A C 1
ATOM 1587 O O . GLN A 1 212 ? 18.618 13.721 -28.604 1.00 50.84 212 GLN A O 1
ATOM 1592 N N . LEU A 1 213 ? 17.517 14.875 -27.049 1.00 49.88 213 LEU A N 1
ATOM 1593 C CA . LEU A 1 213 ? 16.658 13.740 -26.639 1.00 49.88 213 LEU A CA 1
ATOM 1594 C C . LEU A 1 213 ? 15.279 13.715 -27.341 1.00 49.88 213 LEU A C 1
ATOM 1596 O O . LEU A 1 213 ? 14.470 12.819 -27.113 1.00 49.88 213 LEU A O 1
ATOM 1600 N N . LEU A 1 214 ? 15.016 14.666 -28.244 1.00 54.09 214 LEU A N 1
ATOM 1601 C CA . LEU A 1 214 ? 13.737 14.819 -28.950 1.00 54.09 214 LEU A CA 1
ATOM 1602 C C . LEU A 1 214 ? 13.330 13.699 -29.943 1.00 54.09 214 LEU A C 1
ATOM 1604 O O . LEU A 1 214 ? 12.125 13.471 -30.062 1.00 54.09 214 LEU A O 1
ATOM 1608 N N . PRO A 1 215 ? 14.223 12.974 -30.656 1.00 56.12 215 PRO A N 1
ATOM 1609 C CA . PRO A 1 215 ? 13.759 12.105 -31.743 1.00 56.12 215 PRO A CA 1
ATOM 1610 C C . PRO A 1 215 ? 13.069 10.815 -31.272 1.00 56.12 215 PRO A C 1
ATOM 1612 O O . PRO A 1 215 ? 12.189 10.311 -31.967 1.00 56.12 215 PRO A O 1
ATOM 1615 N N . VAL A 1 216 ? 13.406 10.299 -30.086 1.00 56.56 216 VAL A N 1
ATOM 1616 C CA . VAL A 1 216 ? 12.799 9.061 -29.558 1.00 56.56 216 VAL A CA 1
ATOM 1617 C C . VAL A 1 216 ? 11.381 9.322 -29.038 1.00 56.56 216 VAL A C 1
ATOM 1619 O O . VAL A 1 216 ? 10.469 8.533 -29.282 1.00 56.56 216 VAL A O 1
ATOM 1622 N N . TYR A 1 217 ? 11.164 10.476 -28.401 1.00 53.53 217 TYR A N 1
ATOM 1623 C CA . TYR A 1 217 ? 9.854 10.854 -27.867 1.00 53.53 217 TYR A CA 1
ATOM 1624 C C . TYR A 1 217 ? 8.809 11.095 -28.966 1.00 53.53 217 TYR A C 1
ATOM 1626 O O . TYR A 1 217 ? 7.652 10.708 -28.804 1.00 53.53 217 TYR A O 1
ATOM 1634 N N . GLU A 1 218 ? 9.199 11.675 -30.105 1.00 67.56 218 GLU A N 1
ATOM 1635 C CA . GLU A 1 218 ? 8.272 11.923 -31.220 1.00 67.56 218 GLU A CA 1
ATOM 1636 C C . GLU A 1 218 ? 7.835 10.626 -31.931 1.00 67.56 218 GLU A C 1
ATOM 1638 O O . GLU A 1 218 ? 6.687 10.523 -32.370 1.00 67.56 218 GLU A O 1
ATOM 1643 N N . HIS A 1 219 ? 8.682 9.588 -31.967 1.00 63.47 219 HIS A N 1
ATOM 1644 C CA . HIS A 1 219 ? 8.302 8.297 -32.555 1.00 63.47 219 HIS A CA 1
ATOM 1645 C C . HIS A 1 219 ? 7.280 7.542 -31.688 1.00 63.47 219 HIS A C 1
ATOM 1647 O O . HIS A 1 219 ? 6.279 7.036 -32.200 1.00 63.47 219 HIS A O 1
ATOM 1653 N N . VAL A 1 220 ? 7.472 7.541 -30.364 1.00 66.44 220 VAL A N 1
ATOM 1654 C CA . VAL A 1 220 ? 6.529 6.924 -29.411 1.00 66.44 220 VAL A CA 1
ATOM 1655 C C . VAL A 1 220 ? 5.196 7.680 -29.390 1.00 66.44 220 VAL A C 1
ATOM 1657 O O . VAL A 1 220 ? 4.125 7.072 -29.428 1.00 66.44 220 VAL A O 1
ATOM 1660 N N . LYS A 1 221 ? 5.241 9.015 -29.410 1.00 73.31 221 LYS A N 1
ATOM 1661 C CA . LYS A 1 221 ? 4.051 9.876 -29.437 1.00 73.31 221 LYS A CA 1
ATOM 1662 C C . LYS A 1 221 ? 3.188 9.641 -30.682 1.00 73.31 221 LYS A C 1
ATOM 1664 O O . LYS A 1 221 ? 1.967 9.567 -30.561 1.00 73.31 221 LYS A O 1
ATOM 1669 N N . SER A 1 222 ? 3.806 9.458 -31.851 1.00 76.00 222 SER A N 1
ATOM 1670 C CA . SER A 1 222 ? 3.095 9.131 -33.095 1.00 76.00 222 SER A CA 1
ATOM 1671 C C . SER A 1 222 ? 2.373 7.775 -33.018 1.00 76.00 222 SER A C 1
ATOM 1673 O O . SER A 1 222 ? 1.194 7.675 -33.369 1.00 76.00 222 SER A O 1
ATOM 1675 N N . GLY A 1 223 ? 3.026 6.746 -32.460 1.00 73.56 223 GLY A N 1
ATOM 1676 C CA . GLY A 1 223 ? 2.422 5.418 -32.280 1.00 73.56 223 GLY A CA 1
ATOM 1677 C C . GLY A 1 223 ? 1.216 5.411 -31.330 1.00 73.56 223 GLY A C 1
ATOM 1678 O O . GLY A 1 223 ? 0.190 4.784 -31.620 1.00 73.56 223 GLY A O 1
ATOM 1679 N N . ILE A 1 224 ? 1.299 6.163 -30.226 1.00 69.75 224 ILE A N 1
ATOM 1680 C CA . ILE A 1 224 ? 0.208 6.281 -29.244 1.00 69.75 224 ILE A CA 1
ATOM 1681 C C . ILE A 1 224 ? -0.989 7.034 -29.840 1.00 69.75 224 ILE A C 1
ATOM 1683 O O . ILE A 1 224 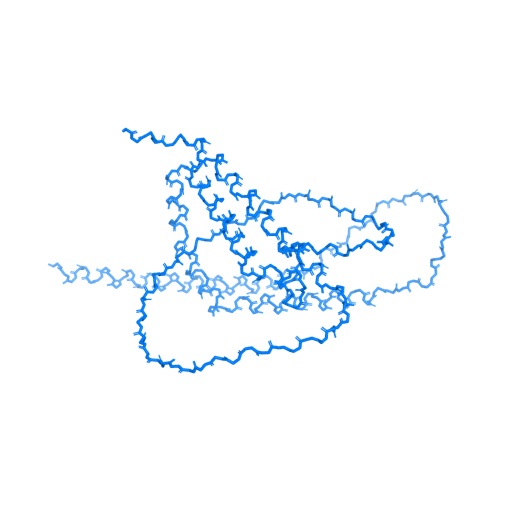? -2.129 6.589 -29.688 1.00 69.75 224 ILE A O 1
ATOM 1687 N N . LEU A 1 225 ? -0.752 8.138 -30.559 1.00 77.44 225 LEU A N 1
ATOM 1688 C CA . LEU A 1 225 ? -1.825 8.904 -31.204 1.00 77.44 225 LEU A CA 1
ATOM 1689 C C . LEU A 1 225 ? -2.546 8.084 -32.280 1.00 77.44 225 LEU A C 1
ATOM 1691 O O . LEU A 1 225 ? -3.777 8.087 -32.317 1.00 77.44 225 LEU A O 1
ATOM 1695 N N . SER A 1 226 ? -1.809 7.308 -33.082 1.00 78.50 226 SER A N 1
ATOM 1696 C CA . SER A 1 226 ? -2.416 6.413 -34.073 1.00 78.50 226 SER A CA 1
ATOM 1697 C C . SER A 1 226 ? -3.282 5.329 -33.417 1.00 78.50 226 SER A C 1
ATOM 1699 O O . SER A 1 226 ? -4.357 5.010 -33.926 1.00 78.50 226 SER A O 1
ATOM 1701 N N . SER A 1 227 ? -2.859 4.785 -32.271 1.00 69.56 227 SER A N 1
ATOM 1702 C CA . SER A 1 227 ? -3.628 3.766 -31.539 1.00 69.56 227 SER A CA 1
ATOM 1703 C C . SER A 1 227 ? -4.894 4.334 -30.887 1.00 69.56 227 SER A C 1
ATOM 1705 O O . SER A 1 227 ? -5.949 3.698 -30.932 1.00 69.56 227 SER A O 1
ATOM 1707 N N . LEU A 1 228 ? -4.832 5.553 -30.339 1.00 70.62 228 LEU A N 1
ATOM 1708 C CA . LEU A 1 228 ? -6.003 6.251 -29.792 1.00 70.62 228 LEU A CA 1
ATOM 1709 C C . LEU A 1 228 ? -7.037 6.575 -30.877 1.00 70.62 228 LEU A C 1
ATOM 1711 O O . LEU A 1 228 ? -8.242 6.420 -30.661 1.00 70.62 228 LEU A O 1
ATOM 1715 N N . GLU A 1 229 ? -6.583 6.976 -32.065 1.00 82.56 229 GLU A N 1
ATOM 1716 C CA . GLU A 1 229 ? -7.478 7.241 -33.190 1.00 82.56 229 GLU A CA 1
ATOM 1717 C C . GLU A 1 229 ? -8.158 5.954 -33.694 1.00 82.56 229 GLU A C 1
ATOM 1719 O O . GLU A 1 229 ? -9.355 5.956 -34.000 1.00 82.56 229 GLU A O 1
ATOM 1724 N N . GLN A 1 230 ? -7.432 4.830 -33.706 1.00 76.19 230 GLN A N 1
ATOM 1725 C CA . GLN A 1 230 ? -7.979 3.511 -34.038 1.00 76.19 230 GLN A CA 1
ATOM 1726 C C . GLN A 1 230 ? -9.049 3.070 -33.020 1.00 76.19 230 GLN A C 1
ATOM 1728 O O . GLN A 1 230 ? -10.119 2.587 -33.403 1.00 76.19 230 GLN A O 1
ATOM 1733 N N . GLY A 1 231 ? -8.797 3.288 -31.723 1.00 73.62 231 GLY A N 1
ATOM 1734 C CA . GLY A 1 231 ? -9.736 2.977 -30.642 1.00 73.62 231 GLY A CA 1
ATOM 1735 C C . GLY A 1 231 ? -11.043 3.771 -30.738 1.00 73.62 231 GLY A C 1
ATOM 1736 O O . GLY A 1 231 ? -12.131 3.195 -30.642 1.00 73.62 231 GLY A O 1
ATOM 1737 N N . ASN A 1 232 ? -10.959 5.072 -31.030 1.00 76.38 232 ASN A N 1
ATOM 1738 C CA . ASN A 1 232 ? -12.138 5.930 -31.198 1.00 76.38 232 ASN A CA 1
ATOM 1739 C C . ASN A 1 232 ? -13.011 5.522 -32.397 1.00 76.38 232 ASN A C 1
ATOM 1741 O O . ASN A 1 232 ? -14.242 5.580 -32.313 1.00 76.38 232 ASN A O 1
ATOM 1745 N N . LYS A 1 233 ? -12.406 5.047 -33.495 1.00 78.25 233 LYS A N 1
ATOM 1746 C CA . LYS A 1 233 ? -13.145 4.513 -34.655 1.00 78.25 233 LYS A CA 1
ATOM 1747 C C . LYS A 1 233 ? -13.921 3.241 -34.293 1.00 78.25 233 LYS A C 1
ATOM 1749 O O . LYS A 1 233 ? -15.082 3.105 -34.678 1.00 78.25 233 LYS A O 1
ATOM 1754 N N . SER A 1 234 ? -13.325 2.356 -33.491 1.00 71.94 234 SER A N 1
ATOM 1755 C CA . SER A 1 234 ? -13.974 1.119 -33.030 1.00 71.94 234 SER A CA 1
ATOM 1756 C C . SER A 1 234 ? -15.160 1.392 -32.092 1.00 71.94 234 SER A C 1
ATOM 1758 O O . SER A 1 234 ? -16.249 0.846 -32.280 1.00 71.94 234 SER A O 1
ATOM 1760 N N . ALA A 1 235 ? -15.006 2.325 -31.146 1.00 69.56 235 ALA A N 1
ATOM 1761 C CA . ALA A 1 235 ? -16.089 2.723 -30.242 1.00 69.56 235 ALA A CA 1
ATOM 1762 C C . ALA A 1 235 ? -17.261 3.401 -30.978 1.00 69.56 235 ALA A C 1
ATOM 1764 O O . ALA A 1 235 ? -18.424 3.195 -30.625 1.00 69.56 235 ALA A O 1
ATOM 1765 N N . SER A 1 236 ? -16.972 4.186 -32.022 1.00 74.00 236 SER A N 1
ATOM 1766 C CA . SER A 1 236 ? -18.000 4.783 -32.885 1.00 74.00 236 SER A CA 1
ATOM 1767 C C . SER A 1 236 ? -18.786 3.714 -33.659 1.00 74.00 236 SER A C 1
ATOM 1769 O O . SER A 1 236 ? -20.014 3.771 -33.717 1.00 74.00 236 SER A O 1
ATOM 1771 N N . CYS A 1 237 ? -18.098 2.684 -34.166 1.00 70.44 237 CYS A N 1
ATOM 1772 C CA . CYS A 1 237 ? -18.725 1.557 -34.861 1.00 70.44 237 CYS A CA 1
ATOM 1773 C C . CYS A 1 237 ? -19.694 0.781 -33.949 1.00 70.44 237 CYS A C 1
ATOM 1775 O O . CYS A 1 237 ? -20.831 0.512 -34.335 1.00 70.44 237 CYS A O 1
ATOM 1777 N N . MET A 1 238 ? -19.303 0.509 -32.696 1.00 65.81 238 MET A N 1
ATOM 1778 C CA . MET A 1 238 ? -20.186 -0.178 -31.741 1.00 65.81 238 MET A CA 1
ATOM 1779 C C . MET A 1 238 ? -21.438 0.637 -31.382 1.00 65.81 238 MET A C 1
ATOM 1781 O O . MET A 1 238 ? -22.518 0.068 -31.229 1.00 65.81 238 MET A O 1
ATOM 1785 N N . LYS A 1 239 ? -21.331 1.969 -31.283 1.00 75.75 239 LYS A N 1
ATOM 1786 C CA . LYS A 1 239 ? -22.494 2.837 -31.022 1.00 75.75 239 LYS A CA 1
ATOM 1787 C C . LYS A 1 239 ? -23.499 2.830 -32.177 1.00 75.75 239 LYS A C 1
ATOM 1789 O O . LYS A 1 239 ? -24.700 2.890 -31.928 1.00 75.75 239 LYS A O 1
ATOM 1794 N N . GLN A 1 240 ? -23.027 2.725 -33.420 1.00 75.06 240 GLN A N 1
ATOM 1795 C CA . GLN A 1 240 ? -23.910 2.619 -34.585 1.00 75.06 240 GLN A CA 1
ATOM 1796 C C . GLN A 1 240 ? -24.648 1.273 -34.647 1.00 75.06 240 GLN A C 1
ATOM 1798 O O . GLN A 1 240 ? -25.809 1.244 -35.055 1.00 75.06 240 GLN A O 1
ATOM 1803 N N . ASP A 1 241 ? -24.017 0.176 -34.216 1.00 69.50 241 ASP A N 1
ATOM 1804 C CA . ASP A 1 241 ? -24.674 -1.139 -34.179 1.00 69.50 241 ASP A CA 1
ATOM 1805 C C . ASP A 1 241 ? -25.728 -1.227 -33.059 1.00 69.50 241 ASP A C 1
ATOM 1807 O O . ASP A 1 241 ? -26.813 -1.777 -33.253 1.00 69.50 241 ASP A O 1
ATOM 1811 N N . LEU A 1 242 ? -25.468 -0.595 -31.907 1.00 69.62 242 LEU A N 1
ATOM 1812 C CA . LEU A 1 242 ? -26.444 -0.492 -30.815 1.00 69.62 242 LEU A CA 1
ATOM 1813 C C . LEU A 1 242 ? -27.679 0.335 -31.207 1.00 69.62 242 LEU A C 1
ATOM 1815 O O . LEU A 1 242 ? -28.798 -0.099 -30.941 1.00 69.62 242 LEU A O 1
ATOM 1819 N N . GLY A 1 243 ? -27.497 1.463 -31.904 1.00 74.38 243 GLY A N 1
ATOM 1820 C CA . GLY A 1 243 ? -28.618 2.288 -32.374 1.00 74.38 243 GLY A CA 1
ATOM 1821 C C . GLY A 1 243 ? -29.530 1.566 -33.375 1.00 74.38 243 GLY A C 1
ATOM 1822 O O . GLY A 1 243 ? -30.751 1.655 -33.274 1.00 74.38 243 GLY A O 1
ATOM 1823 N N . LYS A 1 244 ? -28.960 0.772 -34.295 1.00 69.44 244 LYS A N 1
ATOM 1824 C CA . LYS A 1 244 ? -29.747 -0.007 -35.270 1.00 69.44 244 LYS A CA 1
ATOM 1825 C C . LYS A 1 244 ? -30.572 -1.122 -34.628 1.00 69.44 244 LYS A C 1
ATOM 1827 O O . LYS A 1 244 ? -31.674 -1.417 -35.091 1.00 69.44 244 LYS A O 1
ATOM 1832 N N . ARG A 1 245 ? -30.067 -1.747 -33.561 1.00 66.88 245 ARG A N 1
ATOM 1833 C CA . ARG A 1 245 ? -30.816 -2.790 -32.841 1.00 66.88 245 ARG A CA 1
ATOM 1834 C C . ARG A 1 245 ? -32.003 -2.226 -32.065 1.00 66.88 245 ARG A C 1
ATOM 1836 O O . ARG A 1 245 ? -33.022 -2.901 -31.979 1.00 66.88 245 ARG A O 1
ATOM 1843 N N . GLU A 1 246 ? -31.898 -1.003 -31.551 1.00 69.94 246 GLU A N 1
ATOM 1844 C CA . GLU A 1 246 ? -32.988 -0.351 -30.815 1.00 69.94 246 GLU A CA 1
ATOM 1845 C C . GLU A 1 246 ? -34.132 0.105 -31.740 1.00 69.94 246 GLU A C 1
ATOM 1847 O O . GLU A 1 246 ? -35.300 0.032 -31.366 1.00 69.94 246 GLU A O 1
ATOM 1852 N N . GLU A 1 247 ? -33.816 0.493 -32.979 1.00 72.00 247 GLU A N 1
ATOM 1853 C CA . GLU A 1 247 ? -34.808 0.886 -33.991 1.00 72.00 247 GLU A CA 1
ATOM 1854 C C . GLU A 1 247 ? -35.545 -0.314 -34.610 1.00 72.00 247 GLU A C 1
ATOM 1856 O O . GLU A 1 247 ? -36.701 -0.194 -34.995 1.00 72.00 247 GLU A O 1
ATOM 1861 N N . THR A 1 248 ? -34.922 -1.498 -34.633 1.00 72.12 248 THR A N 1
ATOM 1862 C CA . THR A 1 248 ? -35.562 -2.738 -35.123 1.00 72.12 248 THR A CA 1
ATOM 1863 C C . THR A 1 248 ? -36.478 -3.387 -34.068 1.00 72.12 248 THR A C 1
ATOM 1865 O O . THR A 1 248 ? -37.225 -4.313 -34.374 1.00 72.12 248 THR A O 1
ATOM 1868 N N . ALA A 1 249 ? -36.413 -2.929 -32.814 1.00 65.56 249 ALA A N 1
ATOM 1869 C CA . ALA A 1 249 ? -37.201 -3.453 -31.698 1.00 65.56 249 ALA A CA 1
ATOM 1870 C C . ALA A 1 249 ? -38.476 -2.636 -31.393 1.00 65.56 249 ALA A C 1
ATOM 1872 O O . ALA A 1 249 ? -39.187 -2.967 -30.441 1.00 65.56 249 ALA A O 1
ATOM 1873 N N . ARG A 1 250 ? -38.761 -1.582 -32.170 1.00 59.75 250 ARG A N 1
ATOM 1874 C CA . ARG A 1 250 ? -40.007 -0.798 -32.123 1.00 59.75 250 ARG A CA 1
ATOM 1875 C C . ARG A 1 250 ? -40.895 -1.119 -33.315 1.00 59.75 250 ARG A C 1
ATOM 1877 O O . ARG A 1 250 ? -42.128 -1.098 -33.110 1.00 59.75 250 ARG A O 1
#

Sequence (250 aa):
MSSTPTTFATLRALHALVGEALDDIQRVFSQSQLISTPSPPSSLCSSPAYPGTPEPVSSFPTTPSASFPPTPLSSMFPYETNPSSLPYSAAAHIVDYPSPDNPFIPTSTAEQLAAHPDAAAAAMRIVAACGQISNIVHKPFLSLCDGLMSYNLPACLRLIEHLHVVEILRETEEERQRLIARSKKALPQIPGQSPLSDDEAPPLSSEPGDRQLLPVYEHVKSGILSSLEQGNKSASCMKQDLGKREETAR